Protein AF-0000000078667779 (afdb_homodimer)

Nearest PDB structures (foldseek):
  2dcl-assembly1_B-2  TM=9.690E-01  e=1.859E-15  Pyrococcus horikoshii
  2dcl-assembly1_A-2  TM=9.720E-01  e=1.862E-14  Pyrococcus horikoshii
  2dcl-assembly1_C-2  TM=9.379E-01  e=2.423E-14  Pyrococcus horikoshii
  1o51-assembly1_A  TM=9.658E-01  e=2.007E-09  Thermotoga maritima
  7r31-assembly1_A  TM=6.796E-01  e=5.806E-04  Synechocystis sp. PCC 6803

InterPro domains:
  IPR003793 UPF0166 [PF02641] (11-105)
  IPR011322 Nitrogen regulatory PII-like, alpha/beta [SSF54913] (8-107)
  IPR015867 Nitrogen regulatory protein PII/ATP phosphoribosyltransferase, C-terminal [G3DSA:3.30.70.120] (1-126)

Solvent-accessible surface area (backbone atoms only — not comparable to full-atom values): 14109 Å² total; per-residue (Å²): 127,82,58,65,62,40,76,61,22,28,36,39,39,36,40,34,48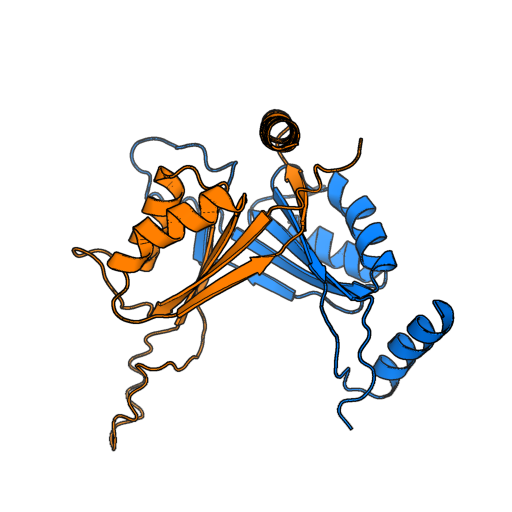,55,76,40,57,45,97,89,36,53,31,71,58,53,50,53,51,50,42,50,76,71,61,51,79,50,74,47,80,44,73,29,78,40,60,48,38,79,77,56,59,79,60,67,88,74,50,79,55,69,71,79,57,32,32,29,37,41,37,34,52,40,46,42,71,58,50,55,52,48,48,66,66,48,52,81,62,53,67,56,37,39,32,38,37,32,83,40,71,47,44,78,60,71,64,71,73,57,36,46,57,53,46,54,52,52,54,67,74,99,136,84,53,61,65,38,78,58,20,30,35,39,37,38,38,34,46,56,74,39,57,46,95,90,34,53,31,68,58,55,51,52,51,50,43,52,74,72,63,50,54,33,37,41,28,36,71,43,90,70,68,80,51,88,77,57,55,80,58,69,89,77,56,72,64,67,75,73,54,29,30,28,38,40,37,34,51,39,46,42,71,59,50,54,51,48,48,68,66,47,50,82,63,53,88,68,70,49,77,51,74,42,77,31,31,35,39,39,57,47,44,81,70,50,43,48,52,56,42,51,49,54,55,64,73,96

Secondary structure (DSSP, 8-state):
-----EEEEEEEEEEEETT-EETTEEHHHHHHHHHHHTT-S--EEEE-SEEE-TT-----SSTTS--S--EEEEEEEEEHHHHHHHHHHHGGG-SS-EEEEEEEEE----SHHHHHHHHHHHHHH-/-----EEEEEEEEEEEETT-EETTEEHHHHHHHHHHHTT-S-EEEEE-SS---TT-----S-TT------EEEEEEEEEHHHHHHHHHHHGGG-SS-EEEEEEEEEEEE-SHHHHHHHHHHHHHT-

Structure (mmCIF, N/CA/C/O backbone):
data_AF-0000000078667779-model_v1
#
loop_
_entity.id
_entity.type
_entity.pdbx_description
1 polymer 'Uncharacterized protein'
#
loop_
_atom_site.group_PDB
_atom_site.id
_atom_site.type_symbol
_atom_site.label_atom_id
_atom_site.label_alt_id
_atom_site.label_comp_id
_atom_site.label_asym_id
_atom_site.label_entity_id
_atom_site.label_seq_id
_atom_site.pdbx_PDB_ins_code
_atom_site.Cartn_x
_atom_site.Cartn_y
_atom_site.Cartn_z
_atom_site.occupancy
_atom_site.B_iso_or_equiv
_atom_site.auth_seq_id
_atom_site.auth_comp_id
_atom_site.auth_asym_id
_atom_site.auth_atom_id
_atom_site.pdbx_PDB_model_num
ATOM 1 N N . MET A 1 1 ? 29.016 11.398 -0.814 1 29.95 1 MET A N 1
ATOM 2 C CA . MET A 1 1 ? 28.75 11.414 0.62 1 29.95 1 MET A CA 1
ATOM 3 C C . MET A 1 1 ? 27.266 11.18 0.892 1 29.95 1 MET A C 1
ATOM 5 O O . MET A 1 1 ? 26.406 11.812 0.271 1 29.95 1 MET A O 1
ATOM 9 N N . VAL A 1 2 ? 26.859 9.992 1.089 1 41.53 2 VAL A N 1
ATOM 10 C CA . VAL A 1 2 ? 25.516 9.461 1.316 1 41.53 2 VAL A CA 1
ATOM 11 C C . VAL A 1 2 ? 24.828 10.273 2.406 1 41.53 2 VAL A C 1
ATOM 13 O O . VAL A 1 2 ? 25.188 10.188 3.582 1 41.53 2 VAL A O 1
ATOM 16 N N . GLU A 1 3 ? 24.766 11.633 2.369 1 44.75 3 GLU A N 1
ATOM 17 C CA . GLU A 1 3 ? 24.594 12.602 3.443 1 44.75 3 GLU A CA 1
ATOM 18 C C . GLU A 1 3 ? 23.422 12.234 4.348 1 44.75 3 GLU A C 1
ATOM 20 O O . GLU A 1 3 ? 23.609 11.859 5.504 1 44.75 3 GLU A O 1
ATOM 25 N N . VAL A 1 4 ? 22.391 13.211 4.648 1 48.06 4 VAL A N 1
ATOM 26 C CA . VAL A 1 4 ? 21.656 13.43 5.891 1 48.06 4 VAL A CA 1
ATOM 27 C C . VAL A 1 4 ? 20.609 12.344 6.062 1 48.06 4 VAL A C 1
ATOM 29 O O . VAL A 1 4 ? 19.719 12.195 5.219 1 48.06 4 VAL A O 1
ATOM 32 N N . GLU A 1 5 ? 21 11.305 6.73 1 56.06 5 GLU A N 1
ATOM 33 C CA . GLU A 1 5 ? 20.062 10.273 7.176 1 56.06 5 GLU A CA 1
ATOM 34 C C . GLU A 1 5 ? 19.109 10.812 8.234 1 56.06 5 GLU A C 1
ATOM 36 O O . GLU A 1 5 ? 19.547 11.414 9.219 1 56.06 5 GLU A O 1
ATOM 41 N N . HIS A 1 6 ? 18 11.297 7.797 1 63.22 6 HIS A N 1
ATOM 42 C CA . HIS A 1 6 ? 17 11.609 8.82 1 63.22 6 HIS A CA 1
ATOM 43 C C . HIS A 1 6 ? 16.312 10.344 9.32 1 63.22 6 HIS A C 1
ATOM 45 O O . HIS A 1 6 ? 15.797 9.555 8.523 1 63.22 6 HIS A O 1
ATOM 51 N N . TRP A 1 7 ? 16.562 10.141 10.641 1 66.75 7 TRP A N 1
ATOM 52 C CA . TRP A 1 7 ? 16.078 8.93 11.305 1 66.75 7 TRP A CA 1
ATOM 53 C C . TRP A 1 7 ? 14.672 9.141 11.859 1 66.75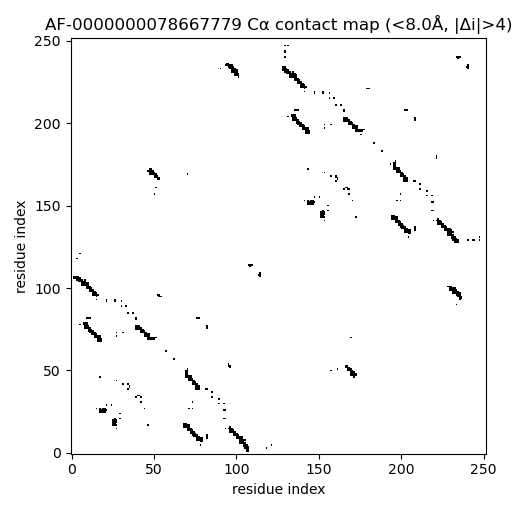 7 TRP A C 1
ATOM 55 O O . TRP A 1 7 ? 14.023 8.188 12.305 1 66.75 7 TRP A O 1
ATOM 65 N N . ASN A 1 8 ? 14.25 10.352 11.773 1 86.12 8 ASN A N 1
ATOM 66 C CA . ASN A 1 8 ? 12.898 10.594 12.281 1 86.12 8 ASN A CA 1
ATOM 67 C C . ASN A 1 8 ? 11.914 10.852 11.141 1 86.12 8 ASN A C 1
ATOM 69 O O . ASN A 1 8 ? 11.164 11.836 11.172 1 86.12 8 ASN A O 1
ATOM 73 N N . THR A 1 9 ? 12.102 10.125 10.133 1 93.12 9 THR A N 1
ATOM 74 C CA . THR A 1 9 ? 11.219 10.258 8.977 1 93.12 9 THR A CA 1
ATOM 75 C C . THR A 1 9 ? 10.273 9.062 8.867 1 93.12 9 THR A C 1
ATOM 77 O O . THR A 1 9 ? 10.641 7.945 9.242 1 93.12 9 THR A O 1
ATOM 80 N N . LEU A 1 10 ? 9.109 9.398 8.469 1 94.62 10 LEU A N 1
ATOM 81 C CA . LEU A 1 10 ? 8.086 8.375 8.289 1 94.62 10 LEU A CA 1
ATOM 82 C C . LEU A 1 10 ? 7.578 8.367 6.855 1 94.62 10 LEU A C 1
ATOM 84 O O . LEU A 1 10 ? 7.527 9.414 6.203 1 94.62 10 LEU A O 1
ATOM 88 N N . ARG A 1 11 ? 7.332 7.207 6.414 1 97.06 11 ARG A N 1
ATOM 89 C CA . ARG A 1 11 ? 6.566 7.027 5.184 1 97.06 11 ARG A CA 1
ATOM 90 C C . ARG A 1 11 ? 5.09 6.793 5.488 1 97.06 11 ARG A C 1
ATOM 92 O O . ARG A 1 11 ? 4.746 5.918 6.285 1 97.06 11 ARG A O 1
ATOM 99 N N . LEU A 1 12 ? 4.305 7.633 4.902 1 96.88 12 LEU A N 1
ATOM 100 C CA . LEU A 1 12 ? 2.848 7.566 4.98 1 96.88 12 LEU A CA 1
ATOM 101 C C . LEU A 1 12 ? 2.266 6.934 3.719 1 96.88 12 LEU A C 1
ATOM 103 O O . LEU A 1 12 ? 2.658 7.289 2.604 1 96.88 12 LEU A O 1
ATOM 107 N N . LYS A 1 13 ? 1.413 5.898 3.844 1 97.69 13 LYS A N 1
ATOM 108 C CA . LYS A 1 13 ? 0.627 5.379 2.729 1 97.69 13 LYS A CA 1
ATOM 109 C C . LYS A 1 13 ? -0.866 5.426 3.039 1 97.69 13 LYS A C 1
ATOM 111 O O . LYS A 1 13 ? -1.291 5.039 4.129 1 97.69 13 LYS A O 1
ATOM 116 N N . ILE A 1 14 ? -1.621 5.883 2.1 1 96.75 1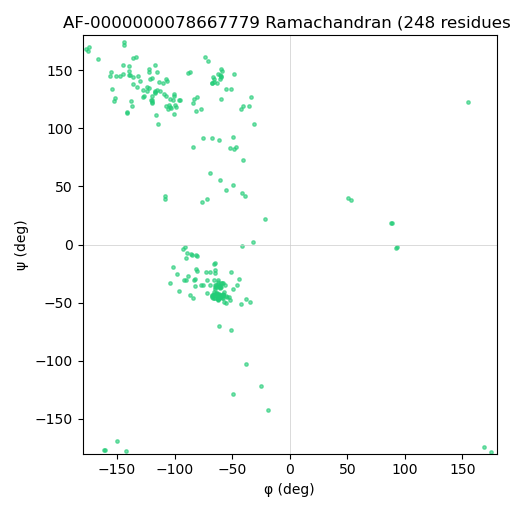4 ILE A N 1
ATOM 117 C CA . ILE A 1 14 ? -3.076 5.961 2.182 1 96.75 14 ILE A CA 1
ATOM 118 C C . ILE A 1 14 ? -3.699 5.117 1.072 1 96.75 14 ILE A C 1
ATOM 120 O O . ILE A 1 14 ? -3.43 5.336 -0.111 1 96.75 14 ILE A O 1
ATOM 124 N N . TYR A 1 15 ? -4.504 4.168 1.467 1 95.69 15 TYR A N 1
ATOM 125 C CA . TYR A 1 15 ? -5.203 3.285 0.542 1 95.69 15 TYR A CA 1
ATOM 126 C C . TYR A 1 15 ? -6.676 3.67 0.432 1 95.69 15 TYR A C 1
ATOM 128 O O . TYR A 1 15 ? -7.41 3.621 1.42 1 95.69 15 TYR A O 1
ATOM 136 N N . ILE A 1 16 ? -7.082 4 -0.791 1 94.62 16 ILE A N 1
ATOM 137 C CA . ILE A 1 16 ? -8.469 4.406 -1.009 1 94.62 16 ILE A CA 1
ATOM 138 C C . ILE A 1 16 ? -8.945 3.896 -2.367 1 94.62 16 ILE A C 1
ATOM 140 O O . ILE A 1 16 ? -8.164 3.322 -3.131 1 94.62 16 ILE A O 1
ATOM 144 N N . GLY A 1 17 ? -10.227 4.078 -2.559 1 92.88 17 GLY A N 1
ATOM 145 C CA . GLY A 1 17 ? -10.781 3.75 -3.863 1 92.88 17 GLY A CA 1
ATOM 146 C C . GLY A 1 17 ? -10.68 4.895 -4.855 1 92.88 17 GLY A C 1
ATOM 147 O O . GLY A 1 17 ? -10.805 6.062 -4.48 1 92.88 17 GLY A O 1
ATOM 148 N N . GLU A 1 18 ? -10.539 4.582 -6.086 1 94.31 18 GLU A N 1
ATOM 149 C CA . GLU A 1 18 ? -10.414 5.574 -7.145 1 94.31 18 GLU A CA 1
ATOM 150 C C . GLU A 1 18 ? -11.672 6.43 -7.25 1 94.31 18 GLU A C 1
ATOM 152 O O . GLU A 1 18 ? -11.602 7.609 -7.594 1 94.31 18 GLU A O 1
ATOM 157 N N . ASN A 1 19 ? -12.812 5.844 -6.945 1 92.19 19 ASN A N 1
ATOM 158 C CA . ASN A 1 19 ? -14.07 6.555 -7.117 1 92.19 19 ASN A CA 1
ATOM 159 C C . ASN A 1 19 ? -14.469 7.305 -5.848 1 92.19 19 ASN A C 1
ATOM 161 O O . ASN A 1 19 ? -15.523 7.949 -5.809 1 92.19 19 ASN A O 1
ATOM 165 N N . ASP A 1 20 ? -13.719 7.207 -4.801 1 93 20 ASP A N 1
ATOM 166 C CA . ASP A 1 20 ? -14.008 7.977 -3.592 1 93 20 ASP A CA 1
ATOM 167 C C . ASP A 1 20 ? -13.93 9.477 -3.861 1 93 20 ASP A C 1
ATOM 169 O O . ASP A 1 20 ? -13.102 9.922 -4.656 1 93 20 ASP A O 1
ATOM 173 N N . SER A 1 21 ? -14.75 10.188 -3.164 1 96 21 SER A N 1
ATOM 174 C CA . SER A 1 21 ? -14.797 11.633 -3.371 1 96 21 SER A CA 1
ATOM 175 C C . SER A 1 21 ? -14.844 12.375 -2.043 1 96 21 SER A C 1
ATOM 177 O O . SER A 1 21 ? -15.148 11.789 -1.003 1 96 21 SER A O 1
ATOM 179 N N . TYR A 1 22 ? -14.5 13.641 -2.082 1 96.5 22 TYR A N 1
ATOM 180 C CA . TYR A 1 22 ? -14.531 14.586 -0.969 1 96.5 22 TYR A CA 1
ATOM 181 C C . TYR A 1 22 ? -15 15.961 -1.433 1 96.5 22 TYR A C 1
ATOM 183 O O . TYR A 1 22 ? -14.312 16.625 -2.207 1 96.5 22 TYR A O 1
ATOM 191 N N . LYS A 1 23 ? -16.188 16.359 -0.959 1 96.5 23 LYS A N 1
ATOM 192 C CA . LYS A 1 23 ? -16.766 17.656 -1.297 1 96.5 23 LYS A CA 1
ATOM 193 C C . LYS A 1 23 ? -16.812 17.859 -2.809 1 96.5 23 LYS A C 1
ATOM 195 O O . LYS A 1 23 ? -16.406 18.922 -3.303 1 96.5 23 LYS A O 1
ATOM 200 N N . GLY A 1 24 ? -17.109 16.828 -3.576 1 95.56 24 GLY A N 1
ATOM 201 C CA . GLY A 1 24 ? -17.375 16.922 -5.004 1 95.56 24 GLY A CA 1
ATOM 202 C C . GLY A 1 24 ? -16.141 16.688 -5.855 1 95.56 24 GLY A C 1
ATOM 203 O O . GLY A 1 24 ? -16.219 16.672 -7.086 1 95.56 24 GLY A O 1
ATOM 204 N N . LYS A 1 25 ? -15.047 16.484 -5.285 1 96.81 25 LYS A N 1
ATOM 205 C CA . LYS A 1 25 ? -13.812 16.234 -6.016 1 96.81 25 LYS A CA 1
ATOM 206 C C . LYS A 1 25 ? -13.273 14.836 -5.711 1 96.81 25 LYS A C 1
ATOM 208 O O . LYS A 1 25 ? -13.547 14.273 -4.648 1 96.81 25 LYS A O 1
ATOM 213 N N . PRO A 1 26 ? -12.5 14.352 -6.703 1 97.56 26 PRO A N 1
ATOM 214 C CA . PRO A 1 26 ? -11.875 13.07 -6.383 1 97.56 26 PRO A CA 1
ATOM 215 C C . PRO A 1 26 ? -11.055 13.117 -5.094 1 97.56 26 PRO A C 1
ATOM 217 O O . PRO A 1 26 ? -10.266 14.039 -4.898 1 97.56 26 PRO A O 1
ATOM 220 N N . LEU A 1 27 ? -11.234 12.148 -4.277 1 97.44 27 LEU A N 1
ATOM 221 C CA . LEU A 1 27 ? -10.633 12.156 -2.945 1 97.44 27 LEU A CA 1
ATOM 222 C C . LEU A 1 27 ? -9.117 12.203 -3.033 1 97.44 27 LEU A C 1
ATOM 224 O O . LEU A 1 27 ? -8.469 12.922 -2.271 1 97.44 27 LEU A O 1
ATOM 228 N N . TYR A 1 28 ? -8.492 11.391 -3.904 1 97.75 28 TYR A N 1
ATOM 229 C CA . TYR A 1 28 ? -7.035 11.344 -3.977 1 97.75 28 TYR A CA 1
ATOM 230 C C . TYR A 1 28 ? -6.465 12.703 -4.371 1 97.75 28 TYR A C 1
ATOM 232 O O . TYR A 1 28 ? -5.402 13.102 -3.887 1 97.75 28 TYR A O 1
ATOM 240 N N . LYS A 1 29 ? -7.117 13.438 -5.219 1 98.31 29 LYS A N 1
ATOM 241 C CA . LYS A 1 29 ? -6.672 14.781 -5.566 1 98.31 29 LYS A CA 1
ATOM 242 C C . LYS A 1 29 ? -6.781 15.719 -4.371 1 98.31 29 LYS A C 1
ATOM 244 O O . LYS A 1 29 ? -5.867 16.516 -4.113 1 98.31 29 LYS A O 1
ATOM 249 N N . ALA A 1 30 ? -7.895 15.672 -3.676 1 98.31 30 ALA A N 1
ATOM 250 C CA . ALA A 1 30 ? -8.102 16.5 -2.492 1 98.31 30 ALA A CA 1
ATOM 251 C C . ALA A 1 30 ? -7.02 16.25 -1.449 1 98.31 30 ALA A C 1
ATOM 253 O O . ALA A 1 30 ? -6.516 17.188 -0.832 1 98.31 30 ALA A O 1
ATOM 254 N N . ILE A 1 31 ? -6.637 14.992 -1.258 1 98.12 31 ILE A N 1
ATOM 255 C CA . ILE A 1 31 ? -5.621 14.625 -0.277 1 98.12 31 ILE A CA 1
ATOM 256 C C . ILE A 1 31 ? -4.266 15.172 -0.706 1 98.12 31 ILE A C 1
ATOM 258 O O . ILE A 1 31 ? -3.537 15.75 0.107 1 98.12 31 ILE A O 1
ATOM 262 N N . VAL A 1 32 ? -3.943 15.023 -1.97 1 98.38 32 VAL A N 1
ATOM 263 C CA . VAL A 1 32 ? -2.666 15.516 -2.475 1 98.38 32 VAL A CA 1
ATOM 264 C C . VAL A 1 32 ? -2.59 17.031 -2.297 1 98.38 32 VAL A C 1
ATOM 266 O O . VAL A 1 32 ? -1.559 17.562 -1.878 1 98.38 32 VAL A O 1
ATOM 269 N N . GLU A 1 33 ? -3.621 17.703 -2.6 1 98 33 GLU A N 1
ATOM 270 C CA . GLU A 1 33 ? -3.67 19.156 -2.422 1 98 33 GLU A CA 1
ATOM 271 C C . GLU A 1 33 ? -3.475 19.531 -0.958 1 98 33 GLU A C 1
ATOM 273 O O . GLU A 1 33 ? -2.738 20.469 -0.65 1 98 33 GLU A O 1
ATOM 278 N N . ARG A 1 34 ? -4.148 18.828 -0.076 1 97.56 34 ARG A N 1
ATOM 279 C CA . ARG A 1 34 ? -4.023 19.094 1.353 1 97.56 34 ARG A CA 1
ATOM 280 C C . ARG A 1 34 ? -2.596 18.859 1.831 1 97.56 34 ARG A C 1
ATOM 282 O O . ARG A 1 34 ? -2.057 19.672 2.598 1 97.56 34 ARG A O 1
ATOM 289 N N . LEU A 1 35 ? -1.998 17.781 1.403 1 97.44 35 LEU A N 1
ATOM 290 C CA . LEU A 1 35 ? -0.609 17.5 1.754 1 97.44 35 LEU A CA 1
ATOM 291 C C . LEU A 1 35 ? 0.308 18.625 1.279 1 97.44 35 LEU A C 1
ATOM 293 O O . LEU A 1 35 ? 1.212 19.031 2.008 1 97.44 35 LEU A O 1
ATOM 297 N N . ARG A 1 36 ? 0.082 19.062 0.082 1 96.94 36 ARG A N 1
ATOM 298 C CA . ARG A 1 36 ? 0.868 20.156 -0.475 1 96.94 36 ARG A CA 1
ATOM 299 C C . ARG A 1 36 ? 0.7 21.438 0.353 1 96.94 36 ARG A C 1
ATOM 301 O O . ARG A 1 36 ? 1.683 22.109 0.673 1 96.94 36 ARG A O 1
ATOM 308 N N . GLU A 1 37 ? -0.495 21.766 0.697 1 97 37 GLU A N 1
ATOM 309 C CA . GLU A 1 37 ? -0.797 22.953 1.5 1 97 37 GLU A CA 1
ATOM 310 C C . GLU A 1 37 ? -0.103 22.891 2.857 1 97 37 GLU A C 1
ATOM 312 O O . GLU A 1 37 ? 0.271 23.922 3.418 1 97 37 GLU A O 1
ATOM 317 N N . MET A 1 38 ? 0.031 21.719 3.352 1 95.62 38 MET A N 1
ATOM 318 C CA . MET A 1 38 ? 0.624 21.516 4.672 1 95.62 38 MET A CA 1
ATOM 319 C C . MET A 1 38 ? 2.146 21.547 4.594 1 95.62 38 MET A C 1
ATOM 321 O O . MET A 1 38 ? 2.824 21.469 5.621 1 95.62 38 MET A O 1
ATOM 325 N N . GLY A 1 39 ? 2.646 21.562 3.398 1 94.12 39 GLY A N 1
ATOM 326 C CA . GLY A 1 39 ? 4.086 21.688 3.229 1 94.12 39 GLY A CA 1
ATOM 327 C C . GLY A 1 39 ? 4.809 20.359 3.24 1 94.12 39 GLY A C 1
ATOM 328 O O . GLY A 1 39 ? 5.996 20.297 3.57 1 94.12 39 GLY A O 1
ATOM 329 N N . ILE A 1 40 ? 4.094 19.312 3.025 1 93.62 40 ILE A N 1
ATOM 330 C CA . ILE A 1 40 ? 4.758 18.016 2.875 1 93.62 40 ILE A CA 1
ATOM 331 C C . ILE A 1 40 ? 5.723 18.062 1.691 1 93.62 40 ILE A C 1
ATOM 333 O O . ILE A 1 40 ? 5.43 18.688 0.672 1 93.62 40 ILE A O 1
ATOM 337 N N . ALA A 1 41 ? 6.852 17.359 1.814 1 89.38 41 ALA A N 1
ATOM 338 C CA . ALA A 1 41 ? 7.949 17.438 0.854 1 89.38 41 ALA A CA 1
ATOM 339 C C . ALA A 1 41 ? 7.52 16.906 -0.514 1 89.38 41 ALA A C 1
ATOM 341 O O . ALA A 1 41 ? 7.973 17.406 -1.547 1 89.38 41 ALA A O 1
ATOM 342 N N . GLY A 1 42 ? 6.707 15.898 -0.56 1 92.31 42 GLY A N 1
ATOM 343 C CA . GLY A 1 42 ? 6.234 15.297 -1.797 1 92.31 42 GLY A CA 1
ATOM 344 C C . GLY A 1 42 ? 5.195 14.211 -1.576 1 92.31 42 GLY A C 1
ATOM 345 O O . GLY A 1 42 ? 4.996 13.758 -0.448 1 92.31 42 GLY A O 1
ATOM 346 N N . ALA A 1 43 ? 4.578 13.891 -2.686 1 97.12 43 ALA A N 1
ATOM 347 C CA . ALA A 1 43 ? 3.619 12.789 -2.676 1 97.12 43 ALA A CA 1
ATOM 348 C C . ALA A 1 43 ? 3.551 12.109 -4.039 1 97.12 43 ALA A C 1
ATOM 350 O O . ALA A 1 43 ? 3.748 12.758 -5.07 1 97.12 43 ALA A O 1
ATOM 351 N N . THR A 1 44 ? 3.367 10.852 -4.059 1 97.44 44 THR A N 1
ATOM 352 C CA . THR A 1 44 ? 3.191 10.047 -5.266 1 97.44 44 THR A CA 1
ATOM 353 C C . THR A 1 44 ? 1.883 9.266 -5.207 1 97.44 44 THR A C 1
ATOM 355 O O . THR A 1 44 ? 1.54 8.695 -4.168 1 97.44 44 THR A O 1
ATOM 358 N N . VAL A 1 45 ? 1.13 9.305 -6.254 1 98.38 45 VAL A N 1
ATOM 359 C CA . VAL A 1 45 ? -0.127 8.562 -6.355 1 98.38 45 VAL A CA 1
ATOM 360 C C . VAL A 1 45 ? 0.039 7.387 -7.309 1 98.38 45 VAL A C 1
ATOM 362 O O . VAL A 1 45 ? 0.528 7.547 -8.43 1 98.38 45 VAL A O 1
ATOM 365 N N . TYR A 1 46 ? -0.322 6.215 -6.828 1 96.56 46 TYR A N 1
ATOM 366 C CA . TYR A 1 46 ? -0.328 4.992 -7.625 1 96.56 46 TYR A CA 1
ATOM 367 C C . TYR A 1 46 ? -1.753 4.523 -7.898 1 96.56 46 TYR A C 1
ATOM 369 O O . TYR A 1 46 ? -2.615 4.598 -7.02 1 96.56 46 TYR A O 1
ATOM 377 N N . ARG A 1 47 ? -1.914 4.094 -9.117 1 96.06 47 ARG A N 1
ATOM 378 C CA . ARG A 1 47 ? -3.148 3.383 -9.43 1 96.06 47 ARG A CA 1
ATOM 379 C C . ARG A 1 47 ? -2.902 1.882 -9.539 1 96.06 47 ARG A C 1
ATOM 381 O O . ARG A 1 47 ? -2.082 1.438 -10.344 1 96.06 47 ARG A O 1
ATOM 388 N N . GLY A 1 48 ? -3.535 1.122 -8.68 1 95.06 48 GLY A N 1
ATOM 389 C CA . GLY A 1 48 ? -3.477 -0.327 -8.789 1 95.06 48 GLY A CA 1
ATOM 390 C C . GLY A 1 48 ? -4.312 -0.867 -9.938 1 95.06 48 GLY A C 1
ATOM 391 O O . GLY A 1 48 ? -5.23 -0.196 -10.414 1 95.06 48 GLY A O 1
ATOM 392 N N . ILE A 1 49 ? -4.043 -2.08 -10.344 1 93.94 49 ILE A N 1
ATOM 393 C CA . ILE A 1 49 ? -4.773 -2.674 -11.461 1 93.94 49 ILE A CA 1
ATOM 394 C C . ILE A 1 49 ? -5.832 -3.639 -10.922 1 93.94 49 ILE A C 1
ATOM 396 O O . ILE A 1 49 ? -6.723 -4.062 -11.664 1 93.94 49 ILE A O 1
ATOM 400 N N . LEU A 1 50 ? -5.656 -4.043 -9.75 1 91.44 50 LEU A N 1
ATOM 401 C CA . LEU A 1 50 ? -6.562 -4.949 -9.055 1 91.44 50 LEU A CA 1
ATOM 402 C C . LEU A 1 50 ? -6.426 -4.805 -7.543 1 91.44 50 LEU A C 1
ATOM 404 O O . LEU A 1 50 ? -5.348 -4.484 -7.043 1 91.44 50 LEU A O 1
ATOM 408 N N . GLY A 1 51 ? -7.48 -4.941 -6.801 1 91 51 GLY A N 1
ATOM 409 C CA . GLY A 1 51 ? -7.414 -4.918 -5.348 1 91 51 GLY A CA 1
ATOM 410 C C . GLY A 1 51 ? -8.75 -5.164 -4.684 1 91 51 GLY A C 1
ATOM 411 O O . GLY A 1 51 ? -9.766 -5.355 -5.363 1 91 51 GLY A O 1
ATOM 412 N N . PHE A 1 52 ? -8.727 -5.383 -3.48 1 86.25 52 PHE A N 1
ATOM 413 C CA . PHE A 1 52 ? -9.914 -5.461 -2.637 1 86.25 52 PHE A CA 1
ATOM 414 C C . PHE A 1 52 ? -9.625 -4.898 -1.249 1 86.25 52 PHE A C 1
ATOM 416 O O . PHE A 1 52 ? -8.461 -4.746 -0.863 1 86.25 52 PHE A O 1
ATOM 423 N N . GLY A 1 53 ? -10.625 -4.469 -0.639 1 83.62 53 GLY A N 1
ATOM 424 C CA . GLY A 1 53 ? -10.547 -3.984 0.729 1 83.62 53 GLY A CA 1
ATOM 425 C C . GLY A 1 53 ? -11.836 -4.184 1.507 1 83.62 53 GLY A C 1
ATOM 426 O O . GLY A 1 53 ? -12.68 -4.988 1.118 1 83.62 53 GLY A O 1
ATOM 427 N N . LYS A 1 54 ? -11.875 -3.619 2.557 1 66.62 54 LYS A N 1
ATOM 428 C CA . LYS A 1 54 ? -13.016 -3.822 3.447 1 66.62 54 LYS A CA 1
ATOM 429 C C . LYS A 1 54 ? -14.328 -3.484 2.748 1 66.62 54 LYS A C 1
ATOM 431 O O . LYS A 1 54 ? -15.367 -4.051 3.07 1 66.62 54 LYS A O 1
ATOM 436 N N . LYS A 1 55 ? -14.352 -2.496 1.863 1 55.44 55 LYS A N 1
ATOM 437 C CA . LYS A 1 55 ? -15.578 -2.197 1.136 1 55.44 55 LYS A CA 1
ATOM 438 C C . LYS A 1 55 ? -15.969 -3.354 0.219 1 55.44 55 LYS A C 1
ATOM 440 O O . LYS A 1 55 ? -17.094 -3.385 -0.307 1 55.44 55 LYS A O 1
ATOM 445 N N . SER A 1 56 ? -15.016 -4.078 -0.121 1 51.62 56 SER A N 1
ATOM 446 C CA . SER A 1 56 ? -15.352 -4.957 -1.236 1 51.62 56 SER A CA 1
ATOM 447 C C . SER A 1 56 ? -16.344 -6.035 -0.809 1 51.62 56 SER A C 1
ATOM 449 O O . SER A 1 56 ? -16 -6.93 -0.031 1 51.62 56 SER A O 1
ATOM 451 N N . LYS A 1 57 ? -17.609 -5.449 -0.353 1 41.91 57 LYS A N 1
ATOM 452 C CA . LYS A 1 57 ? -18.703 -6.422 -0.304 1 41.91 57 LYS A CA 1
ATOM 453 C C . LYS A 1 57 ? -18.562 -7.461 -1.414 1 41.91 57 LYS A C 1
ATOM 455 O O . LYS A 1 57 ? -18.109 -7.141 -2.516 1 41.91 57 LYS A O 1
ATOM 460 N N . MET A 1 58 ? -18.609 -8.75 -0.818 1 37.97 58 MET A N 1
ATOM 461 C CA . MET A 1 58 ? -18.797 -9.836 -1.772 1 37.97 58 MET A CA 1
ATOM 462 C C . MET A 1 58 ? -19.828 -9.461 -2.83 1 37.97 58 MET A C 1
ATOM 464 O O . MET A 1 58 ? -21.031 -9.508 -2.572 1 37.97 58 MET A O 1
ATOM 468 N N . HIS A 1 59 ? -19.844 -8.391 -3.381 1 40.03 59 HIS A N 1
ATOM 469 C CA . HIS A 1 59 ? -20.922 -8.5 -4.352 1 40.03 59 HIS A CA 1
ATOM 470 C C . HIS A 1 59 ? -20.922 -9.867 -5.031 1 40.03 59 HIS A C 1
ATOM 472 O O . HIS A 1 59 ? -19.859 -10.438 -5.281 1 40.03 59 HIS A O 1
ATOM 478 N N . SER A 1 60 ? -22.047 -10.648 -4.871 1 34.75 60 SER A N 1
ATOM 479 C CA . SER A 1 60 ? -22.422 -11.953 -5.406 1 34.75 60 SER A CA 1
ATOM 480 C C . SER A 1 60 ? -21.594 -12.305 -6.641 1 34.75 60 SER A C 1
ATOM 482 O O . SER A 1 60 ? -20.875 -11.469 -7.168 1 34.75 60 SER A O 1
ATOM 484 N N . ALA A 1 61 ? -22.359 -13.016 -7.707 1 36.41 61 ALA A N 1
ATOM 485 C CA . ALA A 1 61 ? -22.109 -13.883 -8.852 1 36.41 61 ALA A CA 1
ATOM 486 C C . ALA A 1 61 ? -21.047 -13.289 -9.773 1 36.41 61 ALA A C 1
ATOM 488 O O . ALA A 1 61 ? -20.203 -14.016 -10.32 1 36.41 61 ALA A O 1
ATOM 489 N N . ASP A 1 62 ? -21.453 -12.234 -10.508 1 38.72 62 ASP A N 1
ATOM 490 C CA . ASP A 1 62 ? -20.625 -11.742 -11.602 1 38.72 62 ASP A CA 1
ATOM 491 C C . ASP A 1 62 ? -19.375 -11.039 -11.07 1 38.72 62 ASP A C 1
ATOM 493 O O . ASP A 1 62 ? -19.375 -9.82 -10.898 1 38.72 62 ASP A O 1
ATOM 497 N N . VAL A 1 63 ? -18.797 -11.562 -10.039 1 41.66 63 VAL A N 1
ATOM 498 C CA . VAL A 1 63 ? -17.734 -11.133 -9.141 1 41.66 63 VAL A CA 1
ATOM 499 C C . VAL A 1 63 ? -16.594 -10.492 -9.938 1 41.66 63 VAL A C 1
ATOM 501 O O . VAL A 1 63 ? -15.844 -9.672 -9.406 1 41.66 63 VAL A O 1
ATOM 504 N N . LEU A 1 64 ? -16.266 -11.289 -10.891 1 40.38 64 LEU A N 1
ATOM 505 C CA . LEU A 1 64 ? -15.195 -10.781 -11.734 1 40.38 64 LEU A CA 1
ATOM 506 C C . LEU A 1 64 ? -15.5 -9.359 -12.211 1 40.38 64 LEU A C 1
ATOM 508 O O . LEU A 1 64 ? -14.844 -8.852 -13.125 1 40.38 64 LEU A O 1
ATOM 512 N N . ARG A 1 65 ? -16.969 -9.141 -12.18 1 41 65 ARG A N 1
ATOM 513 C CA . ARG A 1 65 ? -17.172 -7.824 -12.773 1 41 65 ARG A CA 1
ATOM 514 C C . ARG A 1 65 ? -16.25 -6.785 -12.156 1 41 65 ARG A C 1
ATOM 516 O O . ARG A 1 65 ? -16.109 -6.723 -10.93 1 41 65 ARG A O 1
ATOM 523 N N . LEU A 1 66 ? -15.211 -6.645 -12.75 1 44.25 66 LEU A N 1
ATOM 524 C CA . LEU A 1 66 ? -14.094 -5.707 -12.641 1 44.25 66 LEU A CA 1
ATOM 525 C C . LEU A 1 66 ? -14.531 -4.426 -11.938 1 44.25 66 LEU A C 1
ATOM 527 O O . LEU A 1 66 ? -15.102 -3.529 -12.562 1 44.25 66 LEU A O 1
ATOM 531 N N . SER A 1 67 ? -15.617 -4.457 -11.141 1 48.25 67 SER A N 1
ATOM 532 C CA . SER A 1 67 ? -15.992 -3.172 -10.555 1 48.25 67 SER A CA 1
ATOM 533 C C . SER A 1 67 ? -14.766 -2.299 -10.32 1 48.25 67 SER A C 1
ATOM 535 O O . SER A 1 67 ? -13.711 -2.793 -9.898 1 48.25 67 SER A O 1
ATOM 537 N N . THR A 1 68 ? -14.719 -1.331 -11.289 1 60.38 68 THR A N 1
ATOM 538 C CA . THR A 1 68 ? -13.914 -0.219 -11.773 1 60.38 68 THR A CA 1
ATOM 539 C C . THR A 1 68 ? -13.375 0.614 -10.617 1 60.38 68 THR A C 1
ATOM 541 O O . THR A 1 68 ? -12.75 1.651 -10.828 1 60.38 68 THR A O 1
ATOM 544 N N . ASP A 1 69 ? -13.742 0.21 -9.438 1 83.94 69 ASP A N 1
ATOM 545 C CA . ASP A 1 69 ? -13.086 1.071 -8.461 1 83.94 69 ASP A CA 1
ATOM 546 C C . ASP A 1 69 ? -11.664 0.587 -8.156 1 83.94 69 ASP A C 1
ATOM 548 O O . ASP A 1 69 ? -11.453 -0.171 -7.211 1 83.94 69 ASP A O 1
ATOM 552 N N . LEU A 1 70 ? -10.82 0.997 -8.977 1 90.88 70 LEU A N 1
ATOM 553 C CA . LEU A 1 70 ? -9.422 0.602 -8.836 1 90.88 70 LEU A CA 1
ATOM 554 C C . LEU A 1 70 ? -8.812 1.213 -7.578 1 90.88 70 LEU A C 1
ATOM 556 O O . LEU A 1 70 ? -9.211 2.301 -7.156 1 90.88 70 LEU A O 1
ATOM 560 N N . PRO A 1 71 ? -7.926 0.431 -6.957 1 93.94 71 PRO A N 1
ATOM 561 C CA . PRO A 1 71 ? -7.281 1.009 -5.777 1 93.94 71 PRO A CA 1
ATOM 562 C C . PRO A 1 71 ? -6.348 2.168 -6.121 1 93.94 71 PRO A C 1
ATOM 564 O O . PRO A 1 71 ? -5.668 2.135 -7.152 1 93.94 71 PRO A O 1
ATOM 567 N N . ILE A 1 72 ? -6.414 3.18 -5.305 1 96.44 72 ILE A N 1
ATOM 568 C CA . ILE A 1 72 ? -5.461 4.281 -5.328 1 96.44 72 ILE A CA 1
ATOM 569 C C . ILE A 1 72 ? -4.629 4.27 -4.047 1 96.44 72 ILE A C 1
ATOM 571 O O . ILE A 1 72 ? -5.164 4.07 -2.953 1 96.44 72 ILE A O 1
ATOM 575 N N . VAL A 1 73 ? -3.289 4.391 -4.207 1 97.81 73 VAL A N 1
ATOM 576 C CA . VAL A 1 73 ? -2.387 4.512 -3.066 1 97.81 73 VAL A CA 1
ATOM 577 C C . VAL A 1 73 ? -1.624 5.832 -3.145 1 97.81 73 VAL A C 1
ATOM 579 O O . VAL A 1 73 ? -1.013 6.141 -4.172 1 97.81 73 VAL A O 1
ATOM 582 N N . ILE A 1 74 ? -1.74 6.617 -2.062 1 98.38 74 ILE A N 1
ATOM 583 C CA . ILE A 1 74 ? -0.971 7.848 -1.938 1 98.38 74 ILE A CA 1
ATOM 584 C C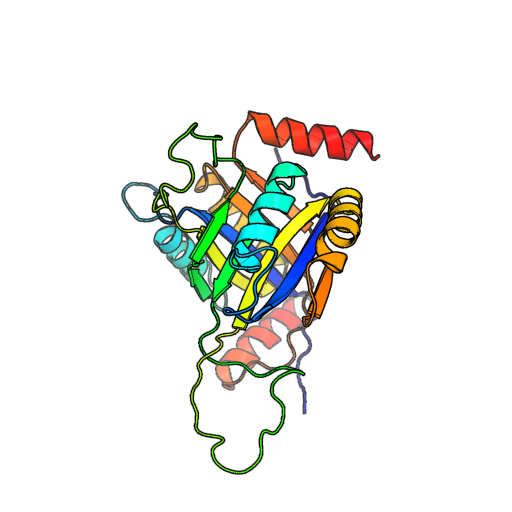 . ILE A 1 74 ? 0.19 7.637 -0.968 1 98.38 74 ILE A C 1
ATOM 586 O O . ILE A 1 74 ? -0.012 7.184 0.161 1 98.38 74 ILE A O 1
ATOM 590 N N . GLU A 1 75 ? 1.376 7.93 -1.447 1 98.38 75 GLU A N 1
ATOM 591 C CA . GLU A 1 75 ? 2.58 7.77 -0.639 1 98.38 75 GLU A CA 1
ATOM 592 C C . GLU A 1 75 ? 3.275 9.109 -0.414 1 98.38 75 GLU A C 1
ATOM 594 O O . GLU A 1 75 ? 3.443 9.891 -1.351 1 98.38 75 GLU A O 1
ATOM 599 N N . ALA A 1 76 ? 3.625 9.398 0.802 1 97.12 76 ALA A N 1
ATOM 600 C CA . ALA A 1 76 ? 4.383 10.594 1.164 1 97.12 76 ALA A CA 1
ATOM 601 C C . ALA A 1 76 ? 5.43 10.281 2.227 1 97.12 76 ALA A C 1
ATOM 603 O O . ALA A 1 76 ? 5.211 9.43 3.09 1 97.12 76 ALA A O 1
ATOM 604 N N . VAL A 1 77 ? 6.57 10.961 2.15 1 95.19 77 VAL A N 1
ATOM 605 C CA . VAL A 1 77 ? 7.641 10.828 3.135 1 95.19 77 VAL A CA 1
ATOM 606 C C . VAL A 1 77 ? 8.031 12.203 3.666 1 95.19 77 VAL A C 1
ATOM 608 O O . VAL A 1 77 ? 8.25 13.141 2.889 1 95.19 77 VAL A O 1
ATOM 611 N N . ASP A 1 78 ? 8.047 12.352 4.879 1 93.56 78 ASP A N 1
ATOM 612 C CA . ASP A 1 78 ? 8.484 13.578 5.535 1 93.56 78 ASP A CA 1
ATOM 613 C C . ASP A 1 78 ? 8.844 13.32 6.996 1 93.56 78 ASP A C 1
ATOM 615 O O . ASP A 1 78 ? 8.828 12.18 7.453 1 93.56 78 ASP A O 1
ATOM 619 N N . ARG A 1 79 ? 9.172 14.25 7.707 1 91.5 79 ARG A N 1
ATOM 620 C CA . ARG A 1 79 ? 9.43 14.164 9.141 1 91.5 79 ARG A CA 1
ATOM 621 C C . ARG A 1 79 ? 8.203 13.648 9.891 1 91.5 79 ARG A C 1
ATOM 623 O O . ARG A 1 79 ? 7.066 13.938 9.5 1 91.5 79 ARG A O 1
ATOM 630 N N . GLY A 1 80 ? 8.508 12.977 10.953 1 92.69 80 GLY A N 1
ATOM 631 C CA . GLY A 1 80 ? 7.465 12.32 11.734 1 92.69 80 GLY A CA 1
ATOM 632 C C . GLY A 1 80 ? 6.367 13.266 12.18 1 92.69 80 GLY A C 1
ATOM 633 O O . GLY A 1 80 ? 5.18 12.953 12.055 1 92.69 80 GLY A O 1
ATOM 634 N N . TYR A 1 81 ? 6.781 14.375 12.766 1 91.31 81 TYR A N 1
ATOM 635 C CA . TYR A 1 81 ? 5.781 15.297 13.289 1 91.31 81 TYR A CA 1
ATOM 636 C C . TYR A 1 81 ? 4.883 15.82 12.18 1 91.31 81 TYR A C 1
ATOM 638 O O . TYR A 1 81 ? 3.684 16.031 12.383 1 91.31 81 TYR A O 1
ATOM 646 N N . LYS A 1 82 ? 5.383 16.047 10.969 1 92.94 82 LYS A N 1
ATOM 647 C CA . LYS A 1 82 ? 4.582 16.484 9.836 1 92.94 82 LYS A CA 1
ATOM 648 C C . LYS A 1 82 ? 3.59 15.414 9.406 1 92.94 82 LYS A C 1
ATOM 650 O O . LYS A 1 82 ? 2.436 15.711 9.094 1 92.94 82 LYS A O 1
ATOM 655 N N . ILE A 1 83 ? 4.102 14.211 9.367 1 94.94 83 ILE A N 1
ATOM 656 C CA . ILE A 1 83 ? 3.246 13.094 8.977 1 94.94 83 ILE A CA 1
ATOM 657 C C . ILE A 1 83 ? 2.113 12.93 9.992 1 94.94 83 ILE A C 1
ATOM 659 O O . ILE A 1 83 ? 0.962 12.703 9.609 1 94.94 83 ILE A O 1
ATOM 663 N N . GLU A 1 84 ? 2.404 13.031 11.242 1 93.06 84 GLU A N 1
ATOM 664 C CA . GLU A 1 84 ? 1.383 12.945 12.281 1 93.06 84 GLU A CA 1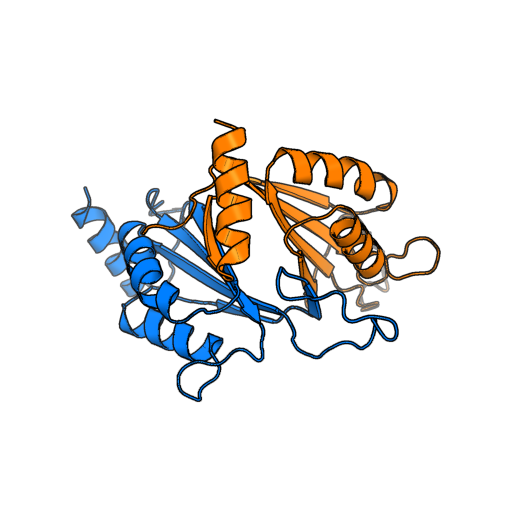
ATOM 665 C C . GLU A 1 84 ? 0.317 14.023 12.102 1 93.06 84 GLU A C 1
ATOM 667 O O . GLU A 1 84 ? -0.88 13.742 12.195 1 93.06 84 GLU A O 1
ATOM 672 N N . GLU A 1 85 ? 0.754 15.188 11.867 1 94.88 85 GLU A N 1
ATOM 673 C CA . GLU A 1 85 ? -0.175 16.281 11.625 1 94.88 85 GLU A CA 1
ATOM 674 C C . GLU A 1 85 ? -1.025 16.031 10.383 1 94.88 85 GLU A C 1
ATOM 676 O O . GLU A 1 85 ? -2.227 16.312 10.383 1 94.88 85 GLU A O 1
ATOM 681 N N . ALA A 1 86 ? -0.367 15.625 9.32 1 95.75 86 ALA A N 1
ATOM 682 C CA . ALA A 1 86 ? -1.078 15.32 8.078 1 95.75 86 ALA A CA 1
ATOM 683 C C . ALA A 1 86 ? -2.189 14.305 8.312 1 95.75 86 ALA A C 1
ATOM 685 O O . ALA A 1 86 ? -3.299 14.461 7.797 1 95.75 86 ALA A O 1
ATOM 686 N N . ILE A 1 87 ? -1.87 13.266 9.062 1 94.38 87 ILE A N 1
ATOM 687 C CA . ILE A 1 87 ? -2.842 12.219 9.344 1 94.38 87 ILE A CA 1
ATOM 688 C C . ILE A 1 87 ? -4.07 12.82 10.023 1 94.38 87 ILE A C 1
ATOM 690 O O . ILE A 1 87 ? -5.207 12.5 9.664 1 94.38 87 ILE A O 1
ATOM 694 N N . CYS A 1 88 ? -3.873 13.664 10.93 1 93.12 88 CYS A N 1
ATOM 695 C CA . CYS A 1 88 ? -4.961 14.297 11.664 1 93.12 88 CYS A CA 1
ATOM 696 C C . CYS A 1 88 ? -5.871 15.086 10.727 1 93.12 88 CYS A C 1
ATOM 698 O O . CYS A 1 88 ? -7.09 15.094 10.898 1 93.12 88 CYS A O 1
ATOM 700 N N . LYS A 1 89 ? -5.281 15.68 9.75 1 94.31 89 LYS A N 1
ATOM 701 C CA . LYS A 1 89 ? -6.035 16.531 8.836 1 94.31 89 LYS A CA 1
ATOM 702 C C . LYS A 1 89 ? -6.719 15.703 7.75 1 94.31 89 LYS A C 1
ATOM 704 O O . LYS A 1 89 ? -7.793 16.062 7.266 1 94.31 89 LYS A O 1
ATOM 709 N N . ILE A 1 90 ? -6.164 14.609 7.352 1 94.94 90 ILE A N 1
ATOM 710 C CA . ILE A 1 90 ? -6.629 13.836 6.207 1 94.94 90 ILE A CA 1
ATOM 711 C C . ILE A 1 90 ? -7.656 12.797 6.672 1 94.94 90 ILE A C 1
ATOM 713 O O . ILE A 1 90 ? -8.594 12.477 5.941 1 94.94 90 ILE A O 1
ATOM 717 N N . LYS A 1 91 ? -7.484 12.359 7.848 1 91.38 91 LYS A N 1
ATOM 718 C CA . LYS A 1 91 ? -8.32 11.289 8.398 1 91.38 91 LYS A CA 1
ATOM 719 C C . LYS A 1 91 ? -9.805 11.617 8.234 1 91.38 91 LYS A C 1
ATOM 721 O O . LYS A 1 91 ? -10.586 10.781 7.773 1 91.38 91 LYS A O 1
ATOM 726 N N . PRO A 1 92 ? -10.25 12.82 8.578 1 91.38 92 PRO A N 1
ATOM 727 C CA . PRO A 1 92 ? -11.68 13.141 8.477 1 91.38 92 PRO A CA 1
ATOM 728 C C . PRO A 1 92 ? -12.188 13.133 7.043 1 91.38 92 PRO A C 1
ATOM 730 O O . PRO A 1 92 ? -13.398 13.078 6.812 1 91.38 92 PRO A O 1
ATOM 733 N N . MET A 1 93 ? -11.344 13.164 6.066 1 93.19 93 MET A N 1
ATOM 734 C CA . MET A 1 93 ? -11.734 13.203 4.656 1 93.19 93 MET A CA 1
ATOM 735 C C . MET A 1 93 ? -12.07 11.812 4.145 1 93.19 93 MET A C 1
ATOM 737 O O . MET A 1 93 ? -12.695 11.664 3.092 1 93.19 93 MET A O 1
ATOM 741 N N . ILE A 1 94 ? -11.586 10.812 4.816 1 91.12 94 ILE A N 1
ATOM 742 C CA . ILE A 1 94 ? -11.641 9.438 4.324 1 91.12 94 ILE A CA 1
ATOM 743 C C . ILE A 1 94 ? -12.797 8.695 4.996 1 91.12 94 ILE A C 1
ATOM 745 O O . ILE A 1 94 ? -12.82 8.555 6.223 1 91.12 94 ILE A O 1
ATOM 749 N N . LYS A 1 95 ? -13.688 8.242 4.211 1 85.44 95 LYS A N 1
ATOM 750 C CA . LYS A 1 95 ? -14.805 7.469 4.734 1 85.44 95 LYS A CA 1
ATOM 751 C C . LYS A 1 95 ? -14.453 5.988 4.84 1 85.44 95 LYS A C 1
ATOM 753 O O . LYS A 1 95 ? -14.805 5.328 5.82 1 85.44 95 LYS A O 1
ATOM 758 N N . ASP A 1 96 ? -13.812 5.547 3.797 1 84.94 96 ASP A N 1
ATOM 759 C CA . ASP A 1 96 ? -13.375 4.16 3.721 1 84.94 96 ASP A CA 1
ATOM 760 C C . ASP A 1 96 ? -11.969 4.059 3.143 1 84.94 96 ASP A C 1
ATOM 762 O O . ASP A 1 96 ? -11.695 4.574 2.057 1 84.94 96 ASP A O 1
ATOM 766 N N . GLY A 1 97 ? -11.094 3.418 3.934 1 90.12 97 GLY A N 1
ATOM 767 C CA . GLY A 1 97 ? -9.703 3.301 3.51 1 90.12 97 GLY A CA 1
ATOM 768 C C . GLY A 1 97 ? -8.789 2.803 4.609 1 90.12 97 GLY A C 1
ATOM 769 O O . GLY A 1 97 ? -9.25 2.264 5.617 1 90.12 97 GLY A O 1
ATOM 770 N N . MET A 1 98 ? -7.566 2.812 4.285 1 92.12 98 MET A N 1
ATOM 771 C CA . MET A 1 98 ? -6.535 2.398 5.234 1 92.12 98 MET A CA 1
ATOM 772 C C . MET A 1 98 ? -5.348 3.354 5.199 1 92.12 98 MET A C 1
ATOM 774 O O . MET A 1 98 ? -4.961 3.83 4.129 1 92.12 98 MET A O 1
ATOM 778 N N . ILE A 1 99 ? -4.832 3.686 6.352 1 94.06 99 ILE A N 1
ATOM 779 C CA . ILE A 1 99 ? -3.627 4.496 6.469 1 94.06 99 ILE A CA 1
ATOM 780 C C . ILE A 1 99 ? -2.547 3.711 7.207 1 94.06 99 ILE A C 1
ATOM 782 O O . ILE A 1 99 ? -2.805 3.137 8.266 1 94.06 99 ILE A O 1
ATOM 786 N N . THR A 1 100 ? -1.364 3.625 6.617 1 94.81 100 THR A N 1
ATOM 787 C CA . THR A 1 100 ? -0.229 3.004 7.289 1 94.81 100 THR A CA 1
ATOM 788 C C . THR A 1 100 ? 0.939 3.98 7.395 1 94.81 100 THR A C 1
ATOM 790 O O . THR A 1 100 ? 1.055 4.906 6.586 1 94.81 100 THR A O 1
ATOM 793 N N . VAL A 1 101 ? 1.731 3.789 8.422 1 94.69 101 VAL A N 1
ATOM 794 C CA . VAL A 1 101 ? 2.977 4.531 8.586 1 94.69 101 VAL A CA 1
ATOM 795 C C . VAL A 1 101 ? 4.113 3.568 8.922 1 94.69 101 VAL A C 1
ATOM 797 O O . VAL A 1 101 ? 3.891 2.535 9.562 1 94.69 101 VAL A O 1
ATOM 800 N N . GLU A 1 102 ? 5.273 3.867 8.438 1 94.56 102 GLU A N 1
ATOM 801 C CA . GLU A 1 102 ? 6.465 3.096 8.773 1 94.56 102 GLU A CA 1
ATOM 802 C C . GLU A 1 102 ? 7.707 3.98 8.797 1 94.56 102 GLU A C 1
ATOM 804 O O . GLU A 1 102 ? 7.793 4.957 8.047 1 94.56 102 GLU A O 1
ATOM 809 N N . PRO A 1 103 ? 8.656 3.664 9.727 1 93.56 103 PRO A N 1
ATOM 810 C CA . PRO A 1 103 ? 9.898 4.434 9.711 1 93.56 103 PRO A CA 1
ATOM 811 C C . PRO A 1 103 ? 10.719 4.203 8.445 1 93.56 103 PRO A C 1
ATOM 813 O O . PRO A 1 103 ? 10.758 3.09 7.918 1 93.56 103 PRO A O 1
ATOM 816 N N . VAL A 1 104 ? 11.312 5.273 8.016 1 93.06 104 VAL A N 1
ATOM 817 C CA . VAL A 1 104 ? 12.234 5.176 6.887 1 93.06 104 VAL A CA 1
ATOM 818 C C . VAL A 1 104 ? 13.453 6.066 7.133 1 93.06 104 VAL A C 1
ATOM 820 O O . VAL A 1 104 ? 13.383 7.02 7.91 1 93.06 104 VAL A O 1
ATOM 823 N N . ILE A 1 105 ? 14.555 5.66 6.605 1 87 105 ILE A N 1
ATOM 824 C CA . ILE A 1 105 ? 15.766 6.473 6.637 1 87 105 ILE A CA 1
ATOM 825 C C . ILE A 1 105 ? 15.953 7.168 5.293 1 87 105 ILE A C 1
ATOM 827 O O . ILE A 1 105 ? 16.094 6.508 4.258 1 87 105 ILE A O 1
ATOM 831 N N . VAL A 1 106 ? 15.82 8.516 5.254 1 85.25 106 VAL A N 1
ATOM 832 C CA . VAL A 1 106 ? 16.078 9.281 4.043 1 85.25 106 VAL A CA 1
ATOM 833 C C . VAL A 1 106 ? 17.578 9.547 3.914 1 85.25 106 VAL A C 1
ATOM 835 O O . VAL A 1 106 ? 18.188 10.133 4.812 1 85.25 106 VAL A O 1
ATOM 838 N N . VAL A 1 107 ? 18.25 9.156 2.725 1 79.69 107 VAL A N 1
ATOM 839 C CA . VAL A 1 107 ? 19.703 9.188 2.588 1 79.69 107 VAL A CA 1
ATOM 840 C C . VAL A 1 107 ? 20.125 10.391 1.748 1 79.69 107 VAL A C 1
ATOM 842 O O . VAL A 1 107 ? 21.219 10.922 1.91 1 79.69 107 VAL A O 1
ATOM 845 N N . TRP A 1 108 ? 19.344 10.828 0.763 1 69.12 108 TRP A N 1
ATOM 846 C CA . TRP A 1 108 ? 19.734 11.898 -0.156 1 69.12 108 TRP A CA 1
ATOM 847 C C . TRP A 1 108 ? 18.516 12.625 -0.698 1 69.12 108 TRP A C 1
ATOM 849 O O . TRP A 1 108 ? 17.5 11.992 -1.024 1 69.12 108 TRP A O 1
ATOM 859 N N . VAL A 1 109 ? 18.5 13.938 -0.487 1 68.94 109 VAL A N 1
ATOM 860 C CA . VAL A 1 109 ? 17.516 14.758 -1.189 1 68.94 109 VAL A CA 1
ATOM 861 C C . VAL A 1 109 ? 18.234 15.703 -2.158 1 68.94 109 VAL A C 1
ATOM 863 O O . VAL A 1 109 ? 19.25 16.312 -1.81 1 68.94 109 VAL A O 1
ATOM 866 N N . GLY A 1 110 ? 18.234 15.438 -3.451 1 61.34 110 GLY A N 1
ATOM 867 C CA . GLY A 1 110 ? 18.938 16.156 -4.504 1 61.34 110 GLY A CA 1
ATOM 868 C C . GLY A 1 110 ? 18.953 17.656 -4.301 1 61.34 110 GLY A C 1
ATOM 869 O O . GLY A 1 110 ? 19.641 18.156 -3.404 1 61.34 110 GLY A O 1
ATOM 870 N N . THR A 1 111 ? 18.156 18.562 -4.965 1 58.88 111 THR A N 1
ATOM 871 C CA . THR A 1 111 ? 18.719 19.891 -5.168 1 58.88 111 THR A CA 1
ATOM 872 C C . THR A 1 111 ? 19.031 20.547 -3.828 1 58.88 111 THR A C 1
ATOM 874 O O . THR A 1 111 ? 18.516 20.156 -2.789 1 58.88 111 THR A O 1
ATOM 877 N N . GLU A 1 112 ? 20.188 21.312 -3.793 1 54.78 112 GLU A N 1
ATOM 878 C CA . GLU A 1 112 ? 20.812 22.047 -2.689 1 54.78 112 GLU A CA 1
ATOM 879 C C . GLU A 1 112 ? 19.75 22.688 -1.806 1 54.78 112 GLU A C 1
ATOM 881 O O . GLU A 1 112 ? 19.875 22.703 -0.579 1 54.78 112 GLU A O 1
ATOM 886 N N . GLU A 1 113 ? 18.75 23.359 -2.371 1 55.94 113 GLU A N 1
ATOM 887 C CA . GLU A 1 113 ? 17.688 24.094 -1.676 1 55.94 113 GLU A CA 1
ATOM 888 C C . GLU A 1 113 ? 16.797 23.141 -0.892 1 55.94 113 GLU A C 1
ATOM 890 O O . GLU A 1 113 ? 16.359 23.453 0.215 1 55.94 113 GLU A O 1
ATOM 895 N N . GLU A 1 114 ? 16.672 21.922 -1.41 1 55.94 114 GLU A N 1
ATOM 896 C CA . GLU A 1 114 ? 15.773 20.969 -0.777 1 55.94 114 GLU A CA 1
ATOM 897 C C . GLU A 1 114 ? 16.438 20.281 0.408 1 55.94 114 GLU A C 1
ATOM 899 O O . GLU A 1 114 ? 15.797 19.984 1.413 1 55.94 114 GLU A O 1
ATOM 904 N N . VAL A 1 115 ? 17.797 20.031 0.222 1 55.72 115 VAL A N 1
ATOM 905 C CA . VAL A 1 115 ? 18.578 19.484 1.334 1 55.72 115 VAL A CA 1
ATOM 906 C C . VAL A 1 115 ? 18.531 20.438 2.518 1 55.72 115 VAL A C 1
ATOM 908 O O . VAL A 1 115 ? 18.406 20.016 3.668 1 55.72 115 VAL A O 1
ATOM 911 N N . ARG A 1 116 ? 18.688 21.719 2.223 1 56.62 116 ARG A N 1
ATOM 912 C CA . ARG A 1 116 ? 18.75 22.734 3.268 1 56.62 116 ARG A CA 1
ATOM 913 C C . ARG A 1 116 ? 17.453 22.766 4.082 1 56.62 116 ARG A C 1
ATOM 915 O O . ARG A 1 116 ? 17.5 22.891 5.309 1 56.62 116 ARG A O 1
ATOM 922 N N . LYS A 1 117 ? 16.312 22.672 3.453 1 56.62 117 LYS A N 1
ATOM 923 C CA . LYS A 1 117 ? 15.039 22.703 4.156 1 56.62 117 LYS A CA 1
ATOM 924 C C . LYS A 1 117 ? 14.883 21.5 5.074 1 56.62 117 LYS A C 1
ATOM 926 O O . LYS A 1 117 ? 14.383 21.625 6.195 1 56.62 117 LYS A O 1
ATOM 931 N N . PHE A 1 118 ? 15.375 20.453 4.527 1 57.19 118 PHE A N 1
ATOM 932 C CA . PHE A 1 118 ? 15.297 19.219 5.309 1 57.19 118 PHE A CA 1
ATOM 933 C C . PHE A 1 118 ? 16.266 19.25 6.477 1 57.19 118 PHE A C 1
ATOM 935 O O . PHE A 1 118 ? 15.969 18.75 7.559 1 57.19 118 PHE A O 1
ATOM 942 N N . GLU A 1 119 ? 17.469 19.734 6.25 1 57.12 119 GLU A N 1
ATOM 943 C CA . GLU A 1 119 ? 18.484 19.875 7.293 1 57.12 119 GLU A CA 1
ATOM 944 C C . GLU A 1 119 ? 18.062 20.906 8.336 1 57.12 119 GLU A C 1
ATOM 946 O O . GLU A 1 119 ? 18.328 20.75 9.523 1 57.12 119 GLU A O 1
ATOM 951 N N . ASP A 1 120 ? 17.594 22.016 7.781 1 56.44 120 ASP A N 1
ATOM 952 C CA . ASP A 1 120 ? 17.203 23.062 8.727 1 56.44 120 ASP A CA 1
ATOM 953 C C . ASP A 1 120 ? 16.125 22.547 9.688 1 56.44 120 ASP A C 1
ATOM 955 O O . ASP A 1 120 ? 16.141 22.891 10.875 1 56.44 120 ASP A O 1
ATOM 959 N N . ASP A 1 121 ? 15.297 21.688 9.18 1 53.03 121 ASP A N 1
ATOM 960 C CA . ASP A 1 121 ? 14.227 21.188 10.031 1 53.03 121 ASP A CA 1
ATOM 961 C C . ASP A 1 121 ? 14.75 20.141 11.016 1 53.03 121 ASP A C 1
ATOM 963 O O . ASP A 1 121 ? 14.227 20.016 12.133 1 53.03 121 ASP A O 1
ATOM 967 N N . ALA A 1 122 ? 15.758 19.359 10.492 1 52.41 122 ALA A N 1
ATOM 968 C CA . ALA A 1 122 ? 16.391 18.375 11.367 1 52.41 122 ALA A CA 1
ATOM 969 C C . ALA A 1 122 ? 17.109 19.047 12.531 1 52.41 122 ALA A C 1
ATOM 971 O O . ALA A 1 122 ? 17.125 18.516 13.648 1 52.41 122 ALA A O 1
ATOM 972 N N . VAL A 1 123 ? 17.766 20.109 12.18 1 48.78 123 VAL A N 1
ATOM 973 C CA . VAL A 1 123 ? 18.469 20.844 13.227 1 48.78 123 VAL A CA 1
ATOM 974 C C . VAL A 1 123 ? 17.469 21.375 14.242 1 48.78 123 VAL A C 1
ATOM 976 O O . VAL A 1 123 ? 17.781 21.469 15.438 1 48.78 123 VAL A O 1
ATOM 979 N N . ARG A 1 124 ? 16.281 21.75 13.836 1 46.94 124 ARG A N 1
ATOM 980 C CA . ARG A 1 124 ? 15.375 22.359 14.797 1 46.94 124 ARG A CA 1
ATOM 981 C C . ARG A 1 124 ? 14.828 21.312 15.766 1 46.94 124 ARG A C 1
ATOM 983 O O . ARG A 1 124 ? 14.391 21.656 16.875 1 46.94 124 ARG A O 1
ATOM 990 N N . GLU A 1 125 ? 14.812 20.047 15.352 1 45.34 125 GLU A N 1
ATOM 991 C CA . GLU A 1 125 ? 14.281 19.031 16.266 1 45.34 125 GLU A CA 1
ATOM 992 C C . GLU A 1 125 ? 15.383 18.453 17.141 1 45.34 125 GLU A C 1
ATOM 994 O O . GLU A 1 125 ? 15.117 17.641 18.031 1 45.34 125 GLU A O 1
ATOM 999 N N . SER A 1 126 ? 16.672 18.703 16.859 1 39.09 126 SER A N 1
ATOM 1000 C CA . SER A 1 126 ? 17.703 18.375 17.844 1 39.09 126 SER A CA 1
ATOM 1001 C C . SER A 1 126 ? 17.797 19.438 18.922 1 39.09 126 SER A C 1
ATOM 1003 O O . SER A 1 126 ? 17.656 20.641 18.641 1 39.09 126 SER A O 1
ATOM 1005 N N . MET B 1 1 ? -11.406 10.312 18.875 1 25.94 1 MET B N 1
ATOM 1006 C CA . MET B 1 1 ? -10.812 9.078 19.391 1 25.94 1 MET B CA 1
ATOM 1007 C C . MET B 1 1 ? -9.859 8.461 18.359 1 25.94 1 MET B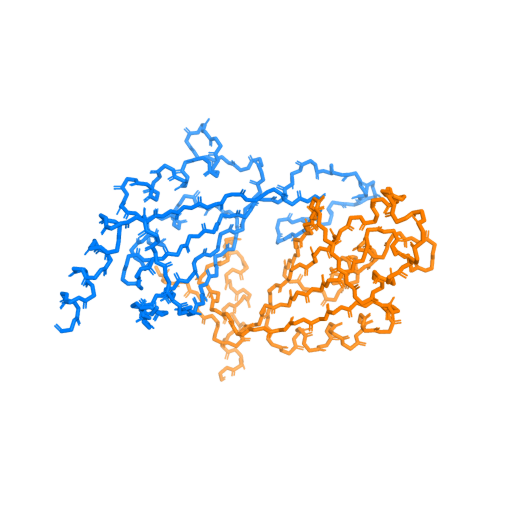 C 1
ATOM 1009 O O . MET B 1 1 ? -10.141 8.477 17.156 1 25.94 1 MET B O 1
ATOM 1013 N N . VAL B 1 2 ? -8.609 8.453 18.609 1 34.84 2 VAL B N 1
ATOM 1014 C CA . VAL B 1 2 ? -7.387 8.078 17.906 1 34.84 2 VAL B CA 1
ATOM 1015 C C . VAL B 1 2 ? -7.551 6.691 17.281 1 34.84 2 VAL B C 1
ATOM 1017 O O . VAL B 1 2 ? -8.266 5.844 17.812 1 34.84 2 VAL B O 1
ATOM 1020 N N . GLU B 1 3 ? -7.008 6.363 16.188 1 46.44 3 GLU B N 1
ATOM 1021 C CA . GLU B 1 3 ? -6.793 5.246 15.266 1 46.44 3 GLU B CA 1
ATOM 1022 C C . GLU B 1 3 ? -6.051 4.102 15.953 1 46.44 3 GLU B C 1
ATOM 1024 O O . GLU B 1 3 ? -5.199 4.336 16.812 1 46.44 3 GLU B O 1
ATOM 1029 N N . VAL B 1 4 ? -6.598 2.9 15.922 1 48.62 4 VAL B N 1
ATOM 1030 C CA . VAL B 1 4 ? -6.02 1.618 16.312 1 48.62 4 VAL B CA 1
ATOM 1031 C C . VAL B 1 4 ? -4.633 1.463 15.688 1 48.62 4 VAL B C 1
ATOM 1033 O O . VAL B 1 4 ? -4.488 1.516 14.469 1 48.62 4 VAL B O 1
ATOM 1036 N N . GLU B 1 5 ? -3.625 2.057 16.328 1 56.47 5 GLU B N 1
ATOM 1037 C CA . GLU B 1 5 ? -2.242 1.711 16.016 1 56.47 5 GLU B CA 1
ATOM 1038 C C . GLU B 1 5 ? -1.961 0.24 16.312 1 56.47 5 GLU B C 1
ATOM 1040 O O . GLU B 1 5 ? -2.188 -0.23 17.422 1 56.47 5 GLU B O 1
ATOM 1045 N N . HIS B 1 6 ? -2.174 -0.603 15.297 1 62.44 6 HIS B N 1
ATOM 1046 C CA . HIS B 1 6 ? -1.705 -1.969 15.5 1 62.44 6 HIS B CA 1
ATOM 1047 C C . HIS B 1 6 ? -0.209 -2.084 15.227 1 62.44 6 HIS B C 1
ATOM 1049 O O . HIS B 1 6 ? 0.262 -1.687 14.156 1 62.44 6 HIS B O 1
ATOM 1055 N N . TRP B 1 7 ? 0.422 -2.389 16.312 1 66.12 7 TRP B N 1
ATOM 1056 C CA . TRP B 1 7 ? 1.877 -2.482 16.25 1 66.12 7 TRP B CA 1
ATOM 1057 C C . TRP B 1 7 ? 2.314 -3.865 15.773 1 66.12 7 TRP B C 1
ATOM 1059 O O . TRP B 1 7 ? 3.492 -4.082 15.484 1 66.12 7 TRP B O 1
ATOM 1069 N N . ASN B 1 8 ? 1.438 -4.707 15.68 1 86 8 ASN B N 1
ATOM 1070 C CA . ASN B 1 8 ? 1.815 -6.035 15.203 1 86 8 ASN B CA 1
ATOM 1071 C C . ASN B 1 8 ? 1.295 -6.293 13.789 1 86 8 ASN B C 1
ATOM 1073 O O . ASN B 1 8 ? 0.661 -7.32 13.539 1 86 8 ASN B O 1
ATOM 1077 N N . THR B 1 9 ? 1.411 -5.309 13.016 1 93.81 9 THR B N 1
ATOM 1078 C CA . THR B 1 9 ? 0.977 -5.426 11.625 1 93.81 9 THR B CA 1
ATOM 1079 C C . THR B 1 9 ? 2.178 -5.504 10.688 1 93.81 9 THR B C 1
ATOM 1081 O O . THR B 1 9 ? 3.221 -4.898 10.961 1 93.81 9 THR B O 1
ATOM 1084 N N . LEU B 1 10 ? 1.997 -6.324 9.742 1 95.56 10 LEU B N 1
ATOM 1085 C CA . LEU B 1 10 ? 3.029 -6.508 8.727 1 95.56 10 LEU B CA 1
ATOM 1086 C C . LEU B 1 10 ? 2.5 -6.152 7.34 1 95.56 10 LEU B C 1
ATOM 1088 O O . LEU B 1 10 ? 1.312 -6.328 7.062 1 95.56 10 LEU B O 1
ATOM 1092 N N . ARG B 1 11 ? 3.277 -5.609 6.613 1 97.44 11 ARG B N 1
ATOM 1093 C CA . ARG B 1 11 ? 3.025 -5.469 5.184 1 97.44 11 ARG B CA 1
ATOM 1094 C C . ARG B 1 11 ? 3.713 -6.574 4.395 1 97.44 11 ARG B C 1
ATOM 1096 O O . ARG B 1 11 ? 4.922 -6.777 4.523 1 97.44 11 ARG B O 1
ATOM 1103 N N . LEU B 1 12 ? 2.975 -7.27 3.639 1 97.75 12 LEU B N 1
ATOM 1104 C CA . LEU B 1 12 ? 3.42 -8.328 2.738 1 97.75 12 LEU B CA 1
ATOM 1105 C C . LEU B 1 12 ? 3.504 -7.824 1.303 1 97.75 12 LEU B C 1
ATOM 1107 O O . LEU B 1 12 ? 2.584 -7.16 0.819 1 97.75 12 LEU B O 1
ATOM 1111 N N . LYS B 1 13 ? 4.629 -8.047 0.632 1 98.25 13 LYS B N 1
ATOM 1112 C CA . LYS B 1 13 ? 4.734 -7.789 -0.801 1 98.25 13 LYS B CA 1
ATOM 1113 C C . LYS B 1 13 ? 5.184 -9.039 -1.551 1 98.25 13 LYS B C 1
ATOM 1115 O O . LYS B 1 13 ? 6.137 -9.703 -1.143 1 98.25 13 LYS B O 1
ATOM 1120 N N . ILE B 1 14 ? 4.57 -9.32 -2.611 1 97.81 14 ILE B N 1
ATOM 1121 C CA . ILE B 1 14 ? 4.875 -10.453 -3.479 1 97.81 14 ILE B CA 1
ATOM 1122 C C . ILE B 1 14 ? 5.238 -9.953 -4.875 1 97.81 14 ILE B C 1
ATOM 1124 O O . ILE B 1 14 ? 4.461 -9.234 -5.508 1 97.81 14 ILE B O 1
ATOM 1128 N N . TYR B 1 15 ? 6.371 -10.336 -5.336 1 96.06 15 TYR B N 1
ATOM 1129 C CA . TYR B 1 15 ? 6.887 -9.961 -6.648 1 96.06 15 TYR B CA 1
ATOM 1130 C C . TYR B 1 15 ? 6.84 -11.141 -7.613 1 96.06 15 TYR B C 1
ATOM 1132 O O . TYR B 1 15 ? 7.484 -12.164 -7.379 1 96.06 15 TYR B O 1
ATOM 1140 N N . ILE B 1 16 ? 6.117 -10.977 -8.656 1 95.5 16 ILE B N 1
ATOM 1141 C CA . ILE B 1 16 ? 5.973 -12.055 -9.633 1 95.5 16 ILE B CA 1
ATOM 1142 C C . ILE B 1 16 ? 5.898 -11.469 -11.039 1 95.5 16 ILE B C 1
ATOM 1144 O O . ILE B 1 16 ? 5.883 -10.25 -11.211 1 95.5 16 ILE B O 1
ATOM 1148 N N . GLY B 1 17 ? 5.891 -12.336 -12 1 92.62 17 GLY B N 1
ATOM 1149 C CA . GLY B 1 17 ? 5.691 -11.914 -13.375 1 92.62 17 GLY B CA 1
ATOM 1150 C C . GLY B 1 17 ? 4.23 -11.867 -13.781 1 92.62 17 GLY B C 1
ATOM 1151 O O . GLY B 1 17 ? 3.428 -12.68 -13.32 1 92.62 17 GLY B O 1
ATOM 1152 N N . GLU B 1 18 ? 3.902 -10.977 -14.641 1 93.44 18 GLU B N 1
ATOM 1153 C CA . GLU B 1 18 ? 2.531 -10.805 -15.109 1 93.44 18 GLU B CA 1
ATOM 1154 C C . GLU B 1 18 ? 2.029 -12.055 -15.82 1 93.44 18 GLU B C 1
ATOM 1156 O O . GLU B 1 18 ? 0.838 -12.375 -15.766 1 93.44 18 GLU B O 1
ATOM 1161 N N . ASN B 1 19 ? 2.92 -12.789 -16.453 1 91.38 19 ASN B N 1
ATOM 1162 C CA . ASN B 1 19 ? 2.52 -13.945 -17.25 1 91.38 19 ASN B CA 1
ATOM 1163 C C . ASN B 1 19 ? 2.557 -15.227 -16.422 1 91.38 19 ASN B C 1
ATOM 1165 O O . ASN B 1 19 ? 2.229 -16.297 -16.938 1 91.38 19 ASN B O 1
ATOM 1169 N N . ASP B 1 20 ? 2.998 -15.141 -15.195 1 93.19 20 ASP B N 1
ATOM 1170 C CA . ASP B 1 20 ? 2.953 -16.328 -14.344 1 93.19 20 ASP B CA 1
ATOM 1171 C C . ASP B 1 20 ? 1.52 -16.828 -14.164 1 93.19 20 ASP B C 1
ATOM 1173 O O . ASP B 1 20 ? 0.583 -16.016 -14.117 1 93.19 20 ASP B O 1
ATOM 1177 N N . SER B 1 21 ? 1.389 -18.141 -14.07 1 95.88 21 SER B N 1
ATOM 1178 C CA . SER B 1 21 ? 0.064 -18.734 -13.945 1 95.88 21 SER B CA 1
ATOM 1179 C C . SER B 1 21 ? 0.03 -19.781 -12.836 1 95.88 21 SER B C 1
ATOM 1181 O O . SER B 1 21 ? 1.077 -20.266 -12.398 1 95.88 21 SER B O 1
ATOM 1183 N N . TYR B 1 22 ? -1.118 -20.078 -12.398 1 96.5 22 TYR B N 1
ATOM 1184 C CA . TYR B 1 22 ? -1.414 -21.109 -11.406 1 96.5 22 TYR B CA 1
ATOM 1185 C C . TYR B 1 22 ? -2.703 -21.844 -11.758 1 96.5 22 TYR B C 1
ATOM 1187 O O . TYR B 1 22 ? -3.789 -21.266 -11.711 1 96.5 22 TYR B O 1
ATOM 1195 N N . LYS B 1 23 ? -2.602 -23.094 -12.07 1 96.5 23 LYS B N 1
ATOM 1196 C CA . LYS B 1 23 ? -3.734 -23.953 -12.414 1 96.5 23 LYS B CA 1
ATOM 1197 C C . LYS B 1 23 ? -4.605 -23.297 -13.492 1 96.5 23 LYS B C 1
ATOM 1199 O O . LYS B 1 23 ? -5.828 -23.25 -13.352 1 96.5 23 LYS B O 1
ATOM 1204 N N . GLY B 1 24 ? -3.965 -22.641 -14.492 1 95.38 24 GLY B N 1
ATOM 1205 C CA . GLY B 1 24 ? -4.656 -22.141 -15.672 1 95.38 24 GLY B CA 1
ATOM 1206 C C . GLY B 1 24 ? -5.113 -20.703 -15.516 1 95.38 24 GLY B C 1
ATOM 1207 O O . GLY B 1 24 ? -5.66 -20.125 -16.453 1 95.38 24 GLY B O 1
ATOM 1208 N N . LYS B 1 25 ? -4.906 -20.156 -14.398 1 95.44 25 LYS B N 1
ATOM 1209 C CA . LYS B 1 25 ? -5.301 -18.781 -14.141 1 95.44 25 LYS B CA 1
ATOM 1210 C C . LYS B 1 25 ? -4.078 -17.891 -13.891 1 95.44 25 LYS B C 1
ATOM 1212 O O . LYS B 1 25 ? -3.047 -18.375 -13.414 1 95.44 25 LYS B O 1
ATOM 1217 N N . PRO B 1 26 ? -4.227 -16.594 -14.297 1 96.25 26 PRO B N 1
ATOM 1218 C CA . PRO B 1 26 ? -3.117 -15.711 -13.922 1 96.25 26 PRO B CA 1
ATOM 1219 C C . PRO B 1 26 ? -2.766 -15.805 -12.438 1 96.25 26 PRO B C 1
ATOM 1221 O O . PRO B 1 26 ? -3.654 -15.75 -11.586 1 96.25 26 PRO B O 1
ATOM 1224 N N . LEU B 1 27 ? -1.513 -15.906 -12.125 1 96.88 27 LEU B N 1
ATOM 1225 C CA . LEU B 1 27 ? -1.054 -16.156 -10.766 1 96.88 27 LEU B CA 1
ATOM 1226 C C . LEU B 1 27 ? -1.48 -15.039 -9.828 1 96.88 27 LEU B C 1
ATOM 1228 O O . LEU B 1 27 ? -1.914 -15.297 -8.703 1 96.88 27 LEU B O 1
ATOM 1232 N N . TYR B 1 28 ? -1.335 -13.766 -10.273 1 96.75 28 TYR B N 1
ATOM 1233 C CA . TYR B 1 28 ? -1.654 -12.656 -9.375 1 96.75 28 TYR B CA 1
ATOM 1234 C C . TYR B 1 28 ? -3.135 -12.656 -9.016 1 96.75 28 TYR B C 1
ATOM 1236 O O . TYR B 1 28 ? -3.506 -12.32 -7.887 1 96.75 28 TYR B O 1
ATOM 1244 N N . LYS B 1 29 ? -3.979 -13.039 -9.914 1 96.38 29 LYS B N 1
ATOM 1245 C CA . LYS B 1 29 ? -5.398 -13.148 -9.594 1 96.38 29 LYS B CA 1
ATOM 1246 C C . LYS B 1 29 ? -5.656 -14.281 -8.602 1 96.38 29 LYS B C 1
ATOM 1248 O O . LYS B 1 29 ? -6.441 -14.133 -7.668 1 96.38 29 LYS B O 1
ATOM 1253 N N . ALA B 1 30 ? -5.051 -15.406 -8.844 1 97.25 30 ALA B N 1
ATOM 1254 C CA . ALA B 1 30 ? -5.191 -16.547 -7.953 1 97.25 30 ALA B CA 1
ATOM 1255 C C . ALA B 1 30 ? -4.754 -16.203 -6.531 1 97.25 30 ALA B C 1
ATOM 1257 O O . ALA B 1 30 ? -5.406 -16.594 -5.562 1 97.25 30 ALA B O 1
ATOM 1258 N N . ILE B 1 31 ? -3.641 -15.484 -6.398 1 97.62 31 ILE B N 1
ATOM 1259 C CA . ILE B 1 31 ? -3.115 -15.086 -5.098 1 97.62 31 ILE B CA 1
ATOM 1260 C C . ILE B 1 31 ? -4.094 -14.133 -4.414 1 97.62 31 ILE B C 1
ATOM 1262 O O . ILE B 1 31 ? -4.391 -14.281 -3.227 1 97.62 31 ILE B O 1
ATOM 1266 N N . VAL B 1 32 ? -4.59 -13.156 -5.168 1 96.56 32 VAL B N 1
ATOM 1267 C CA . VAL B 1 32 ? -5.535 -12.188 -4.609 1 96.56 32 VAL B CA 1
ATOM 1268 C C . VAL B 1 32 ? -6.773 -12.914 -4.098 1 96.56 32 VAL B C 1
ATOM 1270 O O . VAL B 1 32 ? -7.273 -12.617 -3.01 1 96.56 32 VAL B O 1
ATOM 1273 N N . GLU B 1 33 ? -7.258 -13.82 -4.844 1 95.69 33 GLU B N 1
ATOM 1274 C CA . GLU B 1 33 ? -8.414 -14.609 -4.434 1 95.69 33 GLU B CA 1
ATOM 1275 C C . GLU B 1 33 ? -8.125 -15.398 -3.156 1 95.69 33 GLU B C 1
ATOM 1277 O O . GLU B 1 33 ? -8.961 -15.453 -2.256 1 95.69 33 GLU B O 1
ATOM 1282 N N . ARG B 1 34 ? -6.992 -16.016 -3.088 1 96.56 34 ARG B N 1
ATOM 1283 C CA . ARG B 1 34 ? -6.609 -16.797 -1.906 1 96.56 34 ARG B CA 1
ATOM 1284 C C . ARG B 1 34 ? -6.523 -15.891 -0.675 1 96.56 34 ARG B C 1
ATOM 1286 O O . ARG B 1 34 ? -6.988 -16.266 0.404 1 96.56 34 ARG B O 1
ATOM 1293 N N . LEU B 1 35 ? -5.895 -14.734 -0.815 1 96.31 35 LEU B N 1
ATOM 1294 C CA . LEU B 1 35 ? -5.801 -13.781 0.284 1 96.31 35 LEU B CA 1
ATOM 1295 C C . LEU B 1 35 ? -7.188 -13.383 0.774 1 96.31 35 LEU B C 1
ATOM 1297 O O . LEU B 1 35 ? -7.418 -13.281 1.981 1 96.31 35 LEU B O 1
ATOM 1301 N N . ARG B 1 36 ? -8.047 -13.148 -0.137 1 93.62 36 ARG B N 1
ATOM 1302 C CA . ARG B 1 36 ? -9.422 -12.781 0.205 1 93.62 36 ARG B CA 1
ATOM 1303 C C . ARG B 1 36 ? -10.109 -13.906 0.972 1 93.62 36 ARG B C 1
ATOM 1305 O O . ARG B 1 36 ? -10.766 -13.664 1.983 1 93.62 36 ARG B O 1
ATOM 1312 N N . GLU B 1 37 ? -9.977 -15.078 0.488 1 94.31 37 GLU B N 1
ATOM 1313 C CA . GLU B 1 37 ? -10.57 -16.25 1.121 1 94.31 37 GLU B CA 1
ATOM 1314 C C . GLU B 1 37 ? -10.055 -16.422 2.549 1 94.31 37 GLU B C 1
ATOM 1316 O O . GLU B 1 37 ? -10.781 -16.922 3.418 1 94.31 37 GLU B O 1
ATOM 1321 N N . MET B 1 38 ? -8.867 -16.062 2.758 1 94.81 38 MET B N 1
ATOM 1322 C CA . MET B 1 38 ? -8.227 -16.234 4.059 1 94.81 38 MET B CA 1
ATOM 1323 C C . MET B 1 38 ? -8.641 -15.117 5.016 1 94.81 38 MET B C 1
ATOM 1325 O O . MET B 1 38 ? -8.266 -15.125 6.191 1 94.81 38 MET B O 1
ATOM 1329 N N . GLY B 1 39 ? -9.312 -14.109 4.508 1 91.56 39 GLY B N 1
ATOM 1330 C CA . GLY B 1 39 ? -9.828 -13.039 5.355 1 91.56 39 GLY B CA 1
ATOM 1331 C C . GLY B 1 39 ? -8.836 -11.914 5.562 1 91.56 39 GLY B C 1
ATOM 1332 O O . GLY B 1 39 ? -8.906 -11.188 6.559 1 91.56 39 GLY B O 1
ATOM 1333 N N . ILE B 1 40 ? -7.875 -11.867 4.691 1 92.62 40 ILE B N 1
ATOM 1334 C CA . ILE B 1 40 ? -6.98 -10.711 4.73 1 92.62 40 ILE B CA 1
ATOM 1335 C C . ILE B 1 40 ? -7.777 -9.43 4.516 1 92.62 40 ILE B C 1
ATOM 1337 O O . ILE B 1 40 ? -8.742 -9.414 3.75 1 92.62 40 ILE B O 1
ATOM 1341 N N . ALA B 1 41 ? -7.391 -8.344 5.18 1 88 41 ALA B N 1
ATOM 1342 C CA . ALA B 1 41 ? -8.148 -7.098 5.207 1 88 41 ALA B CA 1
ATOM 1343 C C . ALA B 1 41 ? -8.227 -6.469 3.818 1 88 41 ALA B C 1
ATOM 1345 O O . ALA B 1 41 ? -9.227 -5.848 3.461 1 88 41 ALA B O 1
ATOM 1346 N N . GLY B 1 42 ? -7.117 -6.609 3.07 1 90.12 42 GLY B N 1
ATOM 1347 C CA . GLY B 1 42 ? -7.07 -6.051 1.729 1 90.12 42 GLY B CA 1
ATOM 1348 C C . GLY B 1 42 ? -5.801 -6.406 0.978 1 90.12 42 GLY B C 1
ATOM 1349 O O . GLY B 1 42 ? -4.848 -6.918 1.567 1 90.12 42 GLY B O 1
ATOM 1350 N N . ALA B 1 43 ? -5.918 -6.062 -0.262 1 95.5 43 ALA B N 1
ATOM 1351 C CA . ALA B 1 43 ? -4.754 -6.234 -1.126 1 95.5 43 ALA B CA 1
ATOM 1352 C C . ALA B 1 43 ? -4.801 -5.273 -2.311 1 95.5 43 ALA B C 1
ATOM 1354 O O . ALA B 1 43 ? -5.883 -4.875 -2.75 1 95.5 43 ALA B O 1
ATOM 1355 N N . THR B 1 44 ? -3.631 -4.891 -2.717 1 95.44 44 THR B N 1
ATOM 1356 C CA . THR B 1 44 ? -3.459 -4.035 -3.885 1 95.44 44 THR B CA 1
ATOM 1357 C C . THR B 1 44 ? -2.459 -4.648 -4.863 1 95.44 44 THR B C 1
ATOM 1359 O O . THR B 1 44 ? -1.409 -5.148 -4.453 1 95.44 44 THR B O 1
ATOM 1362 N N . VAL B 1 45 ? -2.812 -4.672 -6.152 1 97.5 45 VAL B N 1
ATOM 1363 C CA . VAL B 1 45 ? -1.924 -5.188 -7.191 1 97.5 45 VAL B CA 1
ATOM 1364 C C . VAL B 1 45 ? -1.409 -4.035 -8.047 1 97.5 45 VAL B C 1
ATOM 1366 O O . VAL B 1 45 ? -2.193 -3.217 -8.531 1 97.5 45 VAL B O 1
ATOM 1369 N N . TYR B 1 46 ? -0.098 -4.047 -8.195 1 96 46 TYR B N 1
ATOM 1370 C CA . TYR B 1 46 ? 0.577 -3.074 -9.047 1 96 46 TYR B CA 1
ATOM 1371 C C . TYR B 1 46 ? 1.198 -3.754 -10.258 1 96 46 TYR B C 1
ATOM 1373 O O . TYR B 1 46 ? 1.754 -4.848 -10.148 1 96 46 TYR B O 1
ATOM 1381 N N . ARG B 1 47 ? 1.068 -3.064 -11.367 1 95.31 47 ARG B N 1
ATOM 1382 C CA . ARG B 1 47 ? 1.818 -3.496 -12.547 1 95.31 47 ARG B CA 1
ATOM 1383 C C . ARG B 1 47 ? 2.994 -2.562 -12.82 1 95.31 47 ARG B C 1
ATOM 1385 O O . ARG B 1 47 ? 2.805 -1.364 -13.031 1 95.31 47 ARG B O 1
ATOM 1392 N N . GLY B 1 48 ? 4.141 -3.105 -12.727 1 93.69 48 GLY B N 1
ATOM 1393 C CA . GLY B 1 48 ? 5.324 -2.354 -13.117 1 93.69 48 GLY B CA 1
ATOM 1394 C C . GLY B 1 48 ? 5.43 -2.145 -14.617 1 93.69 48 GLY B C 1
ATOM 1395 O O . GLY B 1 48 ? 4.91 -2.941 -15.398 1 93.69 48 GLY B O 1
ATOM 1396 N N . ILE B 1 49 ? 6.152 -1.161 -15 1 90.56 49 ILE B N 1
ATOM 1397 C CA . ILE B 1 49 ? 6.25 -0.814 -16.422 1 90.56 49 ILE B CA 1
ATOM 1398 C C . ILE B 1 49 ? 7.527 -1.411 -17 1 90.56 49 ILE B C 1
ATOM 1400 O O . ILE B 1 49 ? 7.676 -1.492 -18.234 1 90.56 49 ILE B O 1
ATOM 1404 N N . LEU B 1 50 ? 8.445 -1.624 -16.203 1 86.5 50 LEU B N 1
ATOM 1405 C CA . LEU B 1 50 ? 9.727 -2.211 -16.562 1 86.5 50 LEU B CA 1
ATOM 1406 C C . LEU B 1 50 ? 10.367 -2.898 -15.359 1 86.5 50 LEU B C 1
ATOM 1408 O O . LEU B 1 50 ? 10.242 -2.42 -14.227 1 86.5 50 LEU B O 1
ATOM 1412 N N . GLY B 1 51 ? 10.852 -4.047 -15.508 1 85.19 51 GLY B N 1
ATOM 1413 C CA . GLY B 1 51 ? 11.531 -4.77 -14.438 1 85.19 51 GLY B CA 1
ATOM 1414 C C . GLY B 1 51 ? 12.305 -5.977 -14.93 1 85.19 51 GLY B C 1
ATOM 1415 O O . GLY B 1 51 ? 12.195 -6.355 -16.094 1 85.19 51 GLY B O 1
ATOM 1416 N N . PHE B 1 52 ? 13.234 -6.371 -14.07 1 81.44 52 PHE B N 1
ATOM 1417 C CA . PHE B 1 52 ? 14.008 -7.59 -14.305 1 81.44 52 PHE B CA 1
ATOM 1418 C C . PHE B 1 52 ? 14.117 -8.406 -13.023 1 81.44 52 PHE B C 1
ATOM 1420 O O . PHE B 1 52 ? 13.961 -7.871 -11.922 1 81.44 52 PHE B O 1
ATOM 1427 N N . GLY B 1 53 ? 14.102 -9.633 -13.062 1 77.25 53 GLY B N 1
ATOM 1428 C CA . GLY B 1 53 ? 14.297 -10.523 -11.93 1 77.25 53 GLY B CA 1
ATOM 1429 C C . GLY B 1 53 ? 15.102 -11.766 -12.273 1 77.25 53 GLY B C 1
ATOM 1430 O O . GLY B 1 53 ? 15.742 -11.82 -13.328 1 77.25 53 GLY B O 1
ATOM 1431 N N . LYS B 1 54 ? 15.211 -12.578 -11.227 1 66.06 54 LYS B N 1
ATOM 1432 C CA . LYS B 1 54 ? 16.031 -13.773 -11.391 1 66.06 54 LYS B CA 1
ATOM 1433 C C . LYS B 1 54 ? 15.727 -14.484 -12.703 1 66.06 54 LYS B C 1
ATOM 1435 O O . LYS B 1 54 ? 16.609 -15.078 -13.32 1 66.06 54 LYS B O 1
ATOM 1440 N N . LYS B 1 55 ? 14.445 -14.406 -13.055 1 56.72 55 LYS B N 1
ATOM 1441 C CA . LYS B 1 55 ? 14.133 -15.062 -14.32 1 56.72 55 LYS B CA 1
ATOM 1442 C C . LYS B 1 55 ? 14.742 -14.312 -15.5 1 56.72 55 LYS B C 1
ATOM 1444 O O . LYS B 1 55 ? 14.727 -14.805 -16.625 1 56.72 55 LYS B O 1
ATOM 1449 N N . SER B 1 56 ? 14.977 -13.055 -15.281 1 53.75 56 SER B N 1
ATOM 1450 C CA . SER B 1 56 ? 15.531 -12.406 -16.469 1 53.75 56 SER B CA 1
ATOM 1451 C C . SER B 1 56 ? 16.844 -13.047 -16.875 1 53.75 56 SER B C 1
ATOM 1453 O O . SER B 1 56 ? 17.875 -12.82 -16.25 1 53.75 56 SER B O 1
ATOM 1455 N N . LYS B 1 57 ? 16.688 -14.398 -17.062 1 46.66 57 LYS B N 1
ATOM 1456 C CA . LYS B 1 57 ? 17.828 -15.008 -17.719 1 46.66 57 LYS B CA 1
ATOM 1457 C C . LYS B 1 57 ? 18.438 -14.047 -18.75 1 46.66 57 LYS B C 1
ATOM 1459 O O . LYS B 1 57 ? 17.719 -13.305 -19.422 1 46.66 57 LYS B O 1
ATOM 1464 N N . MET B 1 58 ? 19.719 -13.758 -18.438 1 41.66 58 MET B N 1
ATOM 1465 C CA . MET B 1 58 ? 20.484 -13.211 -19.562 1 41.66 58 MET B CA 1
ATOM 1466 C C . MET B 1 58 ? 20.125 -13.914 -20.859 1 41.66 58 MET B C 1
ATOM 1468 O O . MET B 1 58 ? 20.625 -15 -21.156 1 41.66 58 MET B O 1
ATOM 1472 N N . HIS B 1 59 ? 18.891 -14.227 -21.172 1 42.97 59 HIS B N 1
ATOM 1473 C CA . HIS B 1 59 ? 18.891 -14.789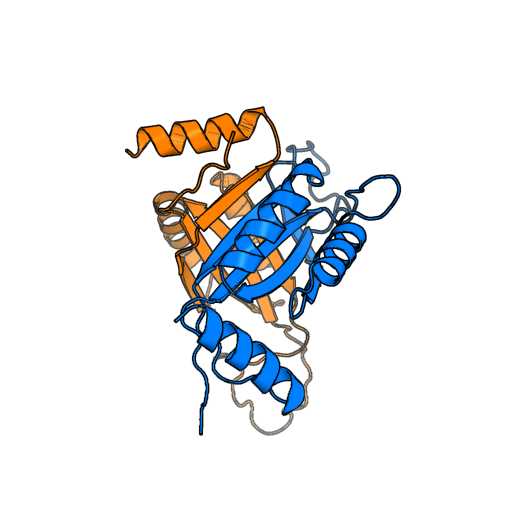 -22.516 1 42.97 59 HIS B CA 1
ATOM 1474 C C . HIS B 1 59 ? 19.797 -13.984 -23.438 1 42.97 59 HIS B C 1
ATOM 1476 O O . HIS B 1 59 ? 19.859 -12.758 -23.344 1 42.97 59 HIS B O 1
ATOM 1482 N N . SER B 1 60 ? 20.906 -14.719 -23.938 1 41 60 SER B N 1
ATOM 1483 C CA . SER B 1 60 ? 21.859 -14.211 -24.922 1 41 60 SER B CA 1
ATOM 1484 C C . SER B 1 60 ? 21.25 -13.117 -25.781 1 41 60 SER B C 1
ATOM 1486 O O . SER B 1 60 ? 20.141 -12.656 -25.5 1 41 60 SER B O 1
ATOM 1488 N N . ALA B 1 61 ? 21.266 -13.414 -27.328 1 41.06 61 ALA B N 1
ATOM 1489 C CA . ALA B 1 61 ? 21.266 -12.562 -28.516 1 41.06 61 ALA B CA 1
ATOM 1490 C C . ALA B 1 61 ? 20 -11.711 -28.578 1 41.06 61 ALA B C 1
ATOM 1492 O O . ALA B 1 61 ? 20.047 -10.547 -28.984 1 41.06 61 ALA B O 1
ATOM 1493 N N . ASP B 1 62 ? 18.812 -12.344 -28.844 1 42.94 62 ASP B N 1
ATOM 1494 C CA . ASP B 1 62 ? 17.609 -11.609 -29.219 1 42.94 62 ASP B CA 1
ATOM 1495 C C . ASP B 1 62 ? 16.984 -10.938 -28 1 42.94 62 ASP B C 1
ATOM 1497 O O . ASP B 1 62 ? 16.109 -11.508 -27.344 1 42.94 62 ASP B O 1
ATOM 1501 N N . VAL B 1 63 ? 17.734 -10.469 -27.141 1 44.88 63 VAL B N 1
ATOM 1502 C CA . VAL B 1 63 ? 17.484 -9.859 -25.828 1 44.88 63 VAL B CA 1
ATOM 1503 C C . VAL B 1 63 ? 16.312 -8.891 -25.938 1 44.88 63 VAL B C 1
ATOM 1505 O O . VAL B 1 63 ? 15.742 -8.469 -24.922 1 44.88 63 VAL B O 1
ATOM 1508 N N . LEU B 1 64 ? 16.25 -8.359 -27.172 1 42.25 64 LEU B N 1
ATOM 1509 C CA . LEU B 1 64 ? 15.234 -7.309 -27.297 1 42.25 64 LEU B CA 1
ATOM 1510 C C . LEU B 1 64 ? 13.836 -7.879 -27.094 1 42.25 64 LEU B C 1
ATOM 1512 O O . LEU B 1 64 ? 12.844 -7.234 -27.438 1 42.25 64 LEU B O 1
ATOM 1516 N N . ARG B 1 65 ? 13.688 -9.305 -27.312 1 44.81 65 ARG B N 1
ATOM 1517 C CA . ARG B 1 65 ? 12.273 -9.672 -27.219 1 44.81 65 ARG B CA 1
ATOM 1518 C C . ARG B 1 65 ? 11.633 -9.047 -25.984 1 44.81 65 ARG B C 1
ATOM 1520 O O . ARG B 1 65 ? 12.055 -9.312 -24.844 1 44.81 65 ARG B O 1
ATOM 1527 N N . LEU B 1 66 ? 11.273 -7.969 -26.094 1 47.16 66 LEU B N 1
ATOM 1528 C CA . LEU B 1 66 ? 10.375 -7.18 -25.25 1 47.16 66 LEU B CA 1
ATOM 1529 C C . LEU B 1 66 ? 9.328 -8.062 -24.594 1 47.16 66 LEU B C 1
ATOM 1531 O O . LEU B 1 66 ? 8.164 -8.07 -25.016 1 47.16 66 LEU B O 1
ATOM 1535 N N . SER B 1 67 ? 9.32 -9.484 -24.797 1 51.5 67 SER B N 1
ATOM 1536 C CA . SER B 1 67 ? 8.234 -10.25 -24.188 1 51.5 67 SER B CA 1
ATOM 1537 C C . SER B 1 67 ? 7.914 -9.75 -22.781 1 51.5 67 SER B C 1
ATOM 1539 O O . SER B 1 67 ? 8.781 -9.75 -21.906 1 51.5 67 SER B O 1
ATOM 1541 N N . THR B 1 68 ? 7.277 -8.562 -22.766 1 59.44 68 THR B N 1
ATOM 1542 C CA . THR B 1 68 ? 7.082 -7.621 -21.672 1 59.44 68 THR B CA 1
ATOM 1543 C C . THR B 1 68 ? 6.422 -8.305 -20.469 1 59.44 68 THR B C 1
ATOM 1545 O O . THR B 1 68 ? 5.23 -8.625 -20.516 1 59.44 68 THR B O 1
ATOM 1548 N N . ASP B 1 69 ? 6.938 -9.5 -20.078 1 83.69 69 ASP B N 1
ATOM 1549 C CA . ASP B 1 69 ? 6.488 -9.938 -18.766 1 83.69 69 ASP B CA 1
ATOM 1550 C C . ASP B 1 69 ? 6.691 -8.844 -17.719 1 83.69 69 ASP B C 1
ATOM 1552 O O . ASP B 1 69 ? 7.727 -8.797 -17.062 1 83.69 69 ASP B O 1
ATOM 1556 N N . LEU B 1 70 ? 5.734 -8.047 -17.75 1 89.75 70 LEU B N 1
ATOM 1557 C CA . LEU B 1 70 ? 5.82 -6.914 -16.828 1 89.75 70 LEU B CA 1
ATOM 1558 C C . LEU B 1 70 ? 5.758 -7.375 -15.383 1 89.75 70 LEU B C 1
ATOM 1560 O O . LEU B 1 70 ? 5.113 -8.375 -15.07 1 89.75 70 LEU B O 1
ATOM 1564 N N . PRO B 1 71 ? 6.547 -6.781 -14.531 1 93.75 71 PRO B N 1
ATOM 1565 C CA . PRO B 1 71 ? 6.496 -7.152 -13.117 1 93.75 71 PRO B CA 1
ATOM 1566 C C . PRO B 1 71 ? 5.145 -6.844 -12.477 1 93.75 71 PRO B C 1
ATOM 1568 O O . PRO B 1 71 ? 4.523 -5.828 -12.797 1 93.75 71 PRO B O 1
ATOM 1571 N N . ILE B 1 72 ? 4.707 -7.762 -11.672 1 95.69 72 ILE B N 1
ATOM 1572 C CA . ILE B 1 72 ? 3.527 -7.582 -10.836 1 95.69 72 ILE B CA 1
ATOM 1573 C C . ILE B 1 72 ? 3.938 -7.602 -9.359 1 95.69 72 ILE B C 1
ATOM 1575 O O . ILE B 1 72 ? 4.75 -8.438 -8.953 1 95.69 72 ILE B O 1
ATOM 1579 N N . VAL B 1 73 ? 3.42 -6.602 -8.602 1 97.75 73 VAL B N 1
ATOM 1580 C CA . VAL B 1 73 ? 3.609 -6.578 -7.152 1 97.75 73 VAL B CA 1
ATOM 1581 C C . VAL B 1 73 ? 2.254 -6.625 -6.453 1 97.75 73 VAL B C 1
ATOM 1583 O O . VAL B 1 73 ? 1.363 -5.824 -6.754 1 97.75 73 VAL B O 1
ATOM 1586 N N . ILE B 1 74 ? 2.055 -7.625 -5.59 1 98.12 74 ILE B N 1
ATOM 1587 C CA . ILE B 1 74 ? 0.877 -7.707 -4.734 1 98.12 74 ILE B CA 1
ATOM 1588 C C . ILE B 1 74 ? 1.234 -7.246 -3.322 1 98.12 74 ILE B C 1
ATOM 1590 O O . ILE B 1 74 ? 2.193 -7.742 -2.725 1 98.12 74 ILE B O 1
ATOM 1594 N N . GLU B 1 75 ? 0.513 -6.277 -2.816 1 98.44 75 GLU B N 1
ATOM 1595 C CA . GLU B 1 75 ? 0.741 -5.727 -1.482 1 98.44 75 GLU B CA 1
ATOM 1596 C C . GLU B 1 75 ? -0.461 -5.965 -0.574 1 98.44 75 GLU B C 1
ATOM 1598 O O . GLU B 1 75 ? -1.604 -5.727 -0.972 1 98.44 75 GLU B O 1
ATOM 1603 N N . ALA B 1 76 ? -0.243 -6.465 0.602 1 96.94 76 ALA B N 1
ATOM 1604 C CA . ALA B 1 76 ? -1.279 -6.664 1.611 1 96.94 76 ALA B CA 1
ATOM 1605 C C . ALA B 1 76 ? -0.777 -6.27 2.998 1 96.94 76 ALA B C 1
ATOM 1607 O O . ALA B 1 76 ? 0.4 -6.457 3.316 1 96.94 76 ALA B O 1
ATOM 1608 N N . VAL B 1 77 ? -1.67 -5.738 3.803 1 95.56 77 VAL B N 1
ATOM 1609 C CA . VAL B 1 77 ? -1.358 -5.363 5.18 1 95.56 77 VAL B CA 1
ATOM 1610 C C . VAL B 1 77 ? -2.379 -5.988 6.125 1 95.56 77 VAL B C 1
ATOM 1612 O O . VAL B 1 77 ? -3.588 -5.867 5.914 1 95.56 77 VAL B O 1
ATOM 1615 N N . ASP B 1 78 ? -1.94 -6.656 7.082 1 93.88 78 ASP B N 1
ATOM 1616 C CA . ASP B 1 78 ? -2.787 -7.25 8.109 1 93.88 78 ASP B CA 1
ATOM 1617 C C . ASP B 1 78 ? -1.975 -7.598 9.359 1 93.88 78 ASP B C 1
ATOM 1619 O O . ASP B 1 78 ? -0.781 -7.297 9.43 1 93.88 78 ASP B O 1
ATOM 1623 N N . ARG B 1 79 ? -2.598 -8.156 10.234 1 92.62 79 ARG B N 1
ATOM 1624 C CA . ARG B 1 79 ? -1.932 -8.648 11.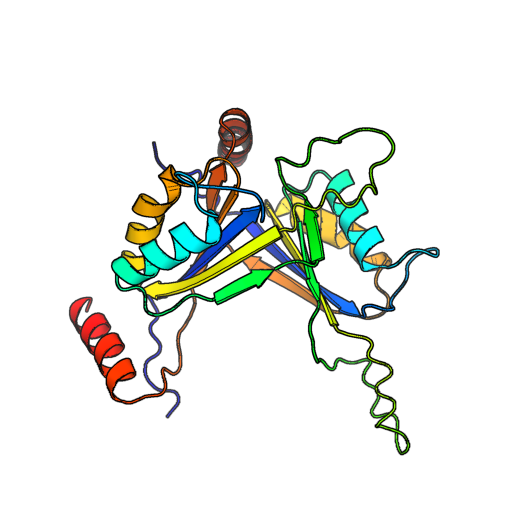43 1 92.62 79 ARG B CA 1
ATOM 1625 C C . ARG B 1 79 ? -0.864 -9.68 11.086 1 92.62 79 ARG B C 1
ATOM 1627 O O . ARG B 1 79 ? -1.016 -10.438 10.125 1 92.62 79 ARG B O 1
ATOM 1634 N N . GLY B 1 80 ? 0.147 -9.719 11.945 1 93.62 80 GLY B N 1
ATOM 1635 C CA . GLY B 1 80 ? 1.3 -10.57 11.695 1 93.62 80 GLY B CA 1
ATOM 1636 C C . GLY B 1 80 ? 0.934 -12.031 11.516 1 93.62 80 GLY B C 1
ATOM 1637 O O . GLY B 1 80 ? 1.416 -12.688 10.594 1 93.62 80 GLY B O 1
ATOM 1638 N N . TYR B 1 81 ? 0.173 -12.555 12.406 1 93.56 81 TYR B N 1
ATOM 1639 C CA . TYR B 1 81 ? -0.154 -13.977 12.344 1 93.56 81 TYR B CA 1
ATOM 1640 C C . TYR B 1 81 ? -0.905 -14.305 11.055 1 93.56 81 TYR B C 1
ATOM 1642 O O . TYR B 1 81 ? -0.711 -15.375 10.477 1 93.56 81 TYR B O 1
ATOM 1650 N N . LYS B 1 82 ? -1.777 -13.445 10.555 1 94.62 82 LYS B N 1
ATOM 1651 C CA . LYS B 1 82 ? -2.496 -13.648 9.297 1 94.62 82 LYS B CA 1
ATOM 1652 C C . LYS B 1 82 ? -1.537 -13.648 8.109 1 94.62 82 LYS B C 1
ATOM 1654 O O . LYS B 1 82 ? -1.68 -14.461 7.191 1 94.62 82 LYS B O 1
ATOM 1659 N N . ILE B 1 83 ? -0.635 -12.719 8.172 1 96.62 83 ILE B N 1
ATOM 1660 C CA . ILE B 1 83 ? 0.342 -12.625 7.09 1 96.62 83 ILE B CA 1
ATOM 1661 C C . ILE B 1 83 ? 1.198 -13.883 7.055 1 96.62 83 ILE B C 1
ATOM 1663 O O . ILE B 1 83 ? 1.486 -14.414 5.977 1 96.62 83 ILE B O 1
ATOM 1667 N N . GLU B 1 84 ? 1.653 -14.375 8.195 1 95.88 84 GLU B N 1
ATOM 1668 C CA . GLU B 1 84 ? 2.432 -15.609 8.266 1 95.88 84 GLU B CA 1
ATOM 1669 C C . GLU B 1 84 ? 1.656 -16.781 7.676 1 95.88 84 GLU B C 1
ATOM 1671 O O . GLU B 1 84 ? 2.205 -17.562 6.898 1 95.88 84 GLU B O 1
ATOM 1676 N N . GLU B 1 85 ? 0.457 -16.891 8.031 1 97.12 85 GLU B N 1
ATOM 1677 C CA . GLU B 1 85 ? -0.394 -17.953 7.488 1 97.12 85 GLU B CA 1
ATOM 1678 C C . GLU B 1 85 ? -0.545 -17.812 5.977 1 97.12 85 GLU B C 1
ATOM 1680 O O . GLU B 1 85 ? -0.51 -18.812 5.254 1 97.12 85 GLU B O 1
ATOM 1685 N N . ALA B 1 86 ? -0.822 -16.609 5.52 1 97.19 86 ALA B N 1
ATOM 1686 C CA . ALA B 1 86 ? -0.959 -16.359 4.086 1 97.19 86 ALA B CA 1
ATOM 1687 C C . ALA B 1 86 ? 0.282 -16.812 3.326 1 97.19 86 ALA B C 1
ATOM 1689 O O . ALA B 1 86 ? 0.174 -17.422 2.26 1 97.19 86 ALA B O 1
ATOM 1690 N N . ILE B 1 87 ? 1.428 -16.484 3.859 1 97.19 87 ILE B N 1
ATOM 1691 C CA . ILE B 1 87 ? 2.68 -16.859 3.207 1 97.19 87 ILE B CA 1
ATOM 1692 C C . ILE B 1 87 ? 2.75 -18.375 3.045 1 97.19 87 ILE B C 1
ATOM 1694 O O . ILE B 1 87 ? 3.111 -18.875 1.977 1 97.19 87 ILE B O 1
ATOM 1698 N N . CYS B 1 88 ? 2.398 -19.078 4.016 1 97.06 88 CYS B N 1
ATOM 1699 C CA . CYS B 1 88 ? 2.434 -20.531 3.988 1 97.06 88 CYS B CA 1
ATOM 1700 C C . CYS B 1 88 ? 1.533 -21.078 2.885 1 97.06 88 CYS B C 1
ATOM 1702 O O . CYS B 1 88 ? 1.88 -22.062 2.221 1 97.06 88 CYS B O 1
ATOM 1704 N N . LYS B 1 89 ? 0.434 -20.438 2.676 1 96.75 89 LYS B N 1
ATOM 1705 C CA . LYS B 1 89 ? -0.548 -20.906 1.703 1 96.75 89 LYS B CA 1
ATOM 1706 C C . LYS B 1 89 ? -0.176 -20.469 0.29 1 96.75 89 LYS B C 1
ATOM 1708 O O . LYS B 1 89 ? -0.48 -21.156 -0.682 1 96.75 89 LYS B O 1
ATOM 1713 N N . ILE B 1 90 ? 0.483 -19.375 0.115 1 97.31 90 ILE B N 1
ATOM 1714 C CA . ILE B 1 90 ? 0.74 -18.781 -1.189 1 97.31 90 ILE B CA 1
ATOM 1715 C C . ILE B 1 90 ? 2.076 -19.281 -1.734 1 97.31 90 ILE B C 1
ATOM 1717 O O . ILE B 1 90 ? 2.234 -19.453 -2.945 1 97.31 90 ILE B O 1
ATOM 1721 N N . LYS B 1 91 ? 2.984 -19.562 -0.843 1 96.38 91 LYS B N 1
ATOM 1722 C CA . LYS B 1 91 ? 4.336 -19.953 -1.229 1 96.38 91 LYS B CA 1
ATOM 1723 C C . LYS B 1 91 ? 4.312 -21.109 -2.223 1 96.38 91 LYS B C 1
ATOM 1725 O O . LYS B 1 91 ? 5 -21.062 -3.246 1 96.38 91 LYS B O 1
ATOM 1730 N N . PRO B 1 92 ? 3.523 -22.141 -2.033 1 96.25 92 PRO B N 1
ATOM 1731 C CA . PRO B 1 92 ? 3.512 -23.266 -2.957 1 96.25 92 PRO B CA 1
ATOM 1732 C C . PRO B 1 92 ? 2.986 -22.906 -4.344 1 96.25 92 PRO B C 1
ATOM 1734 O O . PRO B 1 92 ? 3.207 -23.641 -5.309 1 96.25 92 PRO B O 1
ATOM 1737 N N . MET B 1 93 ? 2.312 -21.797 -4.492 1 95.94 93 MET B N 1
ATOM 1738 C CA . MET B 1 93 ? 1.734 -21.359 -5.762 1 95.94 93 MET B CA 1
ATOM 1739 C C . MET B 1 93 ? 2.787 -20.703 -6.641 1 95.94 93 MET B C 1
ATOM 1741 O O . MET B 1 93 ? 2.584 -20.531 -7.848 1 95.94 93 MET B O 1
ATOM 1745 N N . ILE B 1 94 ? 3.818 -20.219 -6.039 1 95.19 94 ILE B N 1
ATOM 1746 C CA . ILE B 1 94 ? 4.801 -19.391 -6.719 1 95.19 94 ILE B CA 1
ATOM 1747 C C . ILE B 1 94 ? 6.008 -20.234 -7.121 1 95.19 94 ILE B C 1
ATOM 1749 O O . ILE B 1 94 ? 6.703 -20.781 -6.266 1 95.19 94 ILE B O 1
ATOM 1753 N N . LYS B 1 95 ? 6.254 -20.312 -8.375 1 91.19 95 LYS B N 1
ATOM 1754 C CA . LYS B 1 95 ? 7.414 -21.031 -8.883 1 91.19 95 LYS B CA 1
ATOM 1755 C C . LYS B 1 95 ? 8.664 -20.156 -8.859 1 91.19 95 LYS B C 1
ATOM 1757 O O . LYS B 1 95 ? 9.742 -20.625 -8.484 1 91.19 95 LYS B O 1
ATOM 1762 N N . ASP B 1 96 ? 8.5 -19 -9.312 1 88.88 96 ASP B N 1
ATOM 1763 C CA . ASP B 1 96 ? 9.555 -18 -9.359 1 88.88 96 ASP B CA 1
ATOM 1764 C C . ASP B 1 96 ? 9.039 -16.625 -8.922 1 88.88 96 ASP B C 1
ATOM 1766 O O . ASP B 1 96 ? 8.078 -16.109 -9.5 1 88.88 96 ASP B O 1
ATOM 1770 N N . GLY B 1 97 ? 9.641 -16.094 -7.84 1 93.25 97 GLY B N 1
ATOM 1771 C CA . GLY B 1 97 ? 9.211 -14.812 -7.297 1 93.25 97 GLY B CA 1
ATOM 1772 C C . GLY B 1 97 ? 9.93 -14.445 -6.012 1 93.25 97 GLY B C 1
ATOM 1773 O O . GLY B 1 97 ? 10.953 -15.031 -5.672 1 93.25 97 GLY B O 1
ATOM 1774 N N . MET B 1 98 ? 9.609 -13.383 -5.469 1 95.38 98 MET B N 1
ATOM 1775 C CA . MET B 1 98 ? 10.164 -12.883 -4.215 1 95.38 98 MET B CA 1
ATOM 1776 C C . MET B 1 98 ? 9.047 -12.414 -3.279 1 95.38 98 MET B C 1
ATOM 1778 O O . MET B 1 98 ? 8.062 -11.836 -3.727 1 95.38 98 MET B O 1
ATOM 1782 N N . ILE B 1 99 ? 9.133 -12.766 -2.02 1 97.06 99 ILE B N 1
ATOM 1783 C CA . ILE B 1 99 ? 8.219 -12.297 -0.983 1 97.06 99 ILE B CA 1
ATOM 1784 C C . ILE B 1 99 ? 8.992 -11.484 0.053 1 97.06 99 ILE B C 1
ATOM 1786 O O . ILE B 1 99 ? 10.07 -11.898 0.498 1 97.06 99 ILE B O 1
ATOM 1790 N N . THR B 1 100 ? 8.555 -10.312 0.406 1 96.69 100 THR B N 1
ATOM 1791 C CA . THR B 1 100 ? 9.109 -9.516 1.496 1 96.69 100 THR B CA 1
ATOM 1792 C C . THR B 1 100 ? 8.031 -9.188 2.529 1 96.69 100 THR B C 1
ATOM 1794 O O . THR B 1 100 ? 6.848 -9.141 2.203 1 96.69 100 THR B O 1
ATOM 1797 N N . VAL B 1 101 ? 8.422 -9.07 3.777 1 96.56 101 VAL B N 1
ATOM 1798 C CA . VAL B 1 101 ? 7.559 -8.641 4.871 1 96.56 101 VAL B CA 1
ATOM 1799 C C . VAL B 1 101 ? 8.242 -7.523 5.656 1 96.56 101 VAL B C 1
ATOM 1801 O O . VAL B 1 101 ? 9.469 -7.535 5.828 1 96.56 101 VAL B O 1
ATOM 1804 N N . GLU B 1 102 ? 7.531 -6.539 6.086 1 95.44 102 GLU B N 1
ATOM 1805 C CA . GLU B 1 102 ? 8.062 -5.461 6.914 1 95.44 102 GLU B CA 1
ATOM 1806 C C . GLU B 1 102 ? 7.031 -4.977 7.926 1 95.44 102 GLU B C 1
ATOM 1808 O O . GLU B 1 102 ? 5.828 -4.984 7.645 1 95.44 102 GLU B O 1
ATOM 1813 N N . PRO B 1 103 ? 7.559 -4.57 9.102 1 94.75 103 PRO B N 1
ATOM 1814 C CA . PRO B 1 103 ? 6.613 -4.012 10.07 1 94.75 103 PRO B CA 1
ATOM 1815 C C . PRO B 1 103 ? 6.027 -2.674 9.617 1 94.75 103 PRO B C 1
ATOM 1817 O O . PRO B 1 103 ? 6.727 -1.863 9.008 1 94.75 103 PRO B O 1
ATOM 1820 N N . VAL B 1 104 ? 4.766 -2.525 9.852 1 94.69 104 VAL B N 1
ATOM 1821 C CA . VAL B 1 104 ? 4.094 -1.257 9.594 1 94.69 104 VAL B CA 1
ATOM 1822 C C . VAL B 1 104 ? 3.102 -0.961 10.719 1 94.69 104 VAL B C 1
ATOM 1824 O O . VAL B 1 104 ? 2.723 -1.859 11.477 1 94.69 104 VAL B O 1
ATOM 1827 N N . ILE B 1 105 ? 2.867 0.312 10.883 1 91.19 105 ILE B N 1
ATOM 1828 C CA . ILE B 1 105 ? 1.845 0.729 11.836 1 91.19 105 ILE B CA 1
ATOM 1829 C C . ILE B 1 105 ? 0.579 1.144 11.094 1 91.19 105 ILE B C 1
ATOM 1831 O O . ILE B 1 105 ? 0.622 2.02 10.227 1 91.19 105 ILE B O 1
ATOM 1835 N N . VAL B 1 106 ? -0.485 0.417 11.352 1 90.12 106 VAL B N 1
ATOM 1836 C CA . VAL B 1 106 ? -1.772 0.822 10.797 1 90.12 106 VAL B CA 1
ATOM 1837 C C . VAL B 1 106 ? -2.418 1.871 11.703 1 90.12 106 VAL B C 1
ATOM 1839 O O . VAL B 1 106 ? -2.666 1.614 12.883 1 90.12 106 VAL B O 1
ATOM 1842 N N . VAL B 1 107 ? -2.705 3.012 11.172 1 83.5 107 VAL B N 1
ATOM 1843 C CA . VAL B 1 107 ? -3.186 4.137 11.969 1 83.5 107 VAL B CA 1
ATOM 1844 C C . VAL B 1 107 ? -4.711 4.191 11.922 1 83.5 107 VAL B C 1
ATOM 1846 O O . VAL B 1 107 ? -5.355 4.598 12.891 1 83.5 107 VAL B O 1
ATOM 1849 N N . TRP B 1 108 ? -5.273 3.939 10.789 1 70.94 108 TRP B N 1
ATOM 1850 C CA . TRP B 1 108 ? -6.715 4.105 10.633 1 70.94 108 TRP B CA 1
ATOM 1851 C C . TRP B 1 108 ? -7.262 3.17 9.562 1 70.94 108 TRP B C 1
ATOM 1853 O O . TRP B 1 108 ? -6.617 2.955 8.531 1 70.94 108 TRP B O 1
ATOM 1863 N N . VAL B 1 109 ? -8.242 2.41 9.945 1 65.56 109 VAL B N 1
ATOM 1864 C CA . VAL B 1 109 ? -9.008 1.67 8.953 1 65.56 109 VAL B CA 1
ATOM 1865 C C . VAL B 1 109 ? -10.461 2.148 8.945 1 65.56 109 VAL B C 1
ATOM 1867 O O . VAL B 1 109 ? -11.062 2.307 10.008 1 65.56 109 VAL B O 1
ATOM 1870 N N . GLY B 1 110 ? -10.984 2.822 7.898 1 61.06 110 GLY B N 1
ATOM 1871 C CA . GLY B 1 110 ? -12.297 3.418 7.754 1 61.06 110 GLY B CA 1
ATOM 1872 C C . GLY B 1 110 ? -13.375 2.412 7.383 1 61.06 110 GLY B C 1
ATOM 1873 O O . GLY B 1 110 ? -13.094 1.436 6.684 1 61.06 110 GLY B O 1
ATOM 1874 N N . THR B 1 111 ? -14.602 2.209 8.07 1 59.12 111 THR B N 1
ATOM 1875 C CA . THR B 1 111 ? -15.977 1.851 8.383 1 59.12 111 THR B CA 1
ATOM 1876 C C . THR B 1 111 ? -16.141 1.556 9.867 1 59.12 111 THR B C 1
ATOM 1878 O O . THR B 1 111 ? -15.172 1.186 10.539 1 59.12 111 THR B O 1
ATOM 1881 N N . GLU B 1 112 ? -17.109 2.35 10.5 1 49.25 112 GLU B N 1
ATOM 1882 C CA . GLU B 1 112 ? -17.422 2.256 11.93 1 49.25 112 GLU B CA 1
ATOM 1883 C C . GLU B 1 112 ? -17.297 0.817 12.422 1 49.25 112 GLU B C 1
ATOM 1885 O O . GLU B 1 112 ? -16.797 0.575 13.523 1 49.25 112 GLU B O 1
ATOM 1890 N N . GLU B 1 113 ? -17.859 -0.054 11.789 1 50.38 113 GLU B N 1
ATOM 1891 C CA . GLU B 1 113 ? -17.953 -1.428 12.273 1 50.38 113 GLU B CA 1
ATOM 1892 C C . GLU B 1 113 ? -16.578 -2.082 12.352 1 50.38 113 GLU B C 1
ATOM 1894 O O . GLU B 1 113 ? -16.297 -2.848 13.273 1 50.38 113 GLU B O 1
ATOM 1899 N N . GLU B 1 114 ? -15.773 -1.788 11.523 1 51.66 114 GLU B N 1
ATOM 1900 C CA . GLU B 1 114 ? -14.531 -2.539 11.375 1 51.66 114 GLU B CA 1
ATOM 1901 C C . GLU B 1 114 ? -13.438 -1.982 12.273 1 51.66 114 GLU B C 1
ATOM 1903 O O . GLU B 1 114 ? -12.523 -2.709 12.672 1 51.66 114 GLU B O 1
ATOM 1908 N N . VAL B 1 115 ? -13.547 -0.61 12.586 1 51.25 115 VAL B N 1
ATOM 1909 C CA . VAL B 1 115 ? -12.656 -0.142 13.641 1 51.25 115 VAL B CA 1
ATOM 1910 C C . VAL B 1 115 ? -12.758 -1.068 14.852 1 51.25 115 VAL B C 1
ATOM 1912 O O . VAL B 1 115 ? -11.758 -1.34 15.516 1 51.25 115 VAL B O 1
ATOM 1915 N N . ARG B 1 116 ? -14 -1.435 15.008 1 51.78 116 ARG B N 1
ATOM 1916 C CA . ARG B 1 116 ? -14.25 -2.297 16.156 1 51.78 116 ARG B CA 1
ATOM 1917 C C . ARG B 1 116 ? -13.523 -3.631 16.016 1 51.78 116 ARG B C 1
ATOM 1919 O O . ARG B 1 116 ? -12.977 -4.16 16.984 1 51.78 116 ARG B O 1
ATOM 1926 N N . LYS B 1 117 ? -13.594 -4.117 14.82 1 54.31 117 LYS B N 1
ATOM 1927 C CA . LYS B 1 117 ? -13 -5.441 14.656 1 54.31 117 LYS B CA 1
ATOM 1928 C C . LYS B 1 117 ? -11.484 -5.391 14.828 1 54.31 117 LYS B C 1
ATOM 1930 O O . LYS B 1 117 ? -10.891 -6.273 15.453 1 54.31 117 LYS B O 1
ATOM 1935 N N . PHE B 1 118 ? -10.977 -4.41 14.234 1 54.44 118 PHE B N 1
ATOM 1936 C CA . PHE B 1 118 ? -9.539 -4.242 14.383 1 54.44 118 PHE B CA 1
ATOM 1937 C C . PHE B 1 118 ? -9.172 -3.918 15.828 1 54.44 118 PHE B C 1
ATOM 1939 O O . PHE B 1 118 ? -8.133 -4.363 16.328 1 54.44 118 PHE B O 1
ATOM 1946 N N . GLU B 1 119 ? -9.953 -3.084 16.484 1 53.72 119 GLU B N 1
ATOM 1947 C CA . GLU B 1 119 ? -9.75 -2.773 17.891 1 53.72 119 GLU B CA 1
ATOM 1948 C C . GLU B 1 119 ? -9.906 -4.02 18.766 1 53.72 119 GLU B C 1
ATOM 1950 O O . GLU B 1 119 ? -9.18 -4.191 19.75 1 53.72 119 GLU B O 1
ATOM 1955 N N . ASP B 1 120 ? -10.984 -4.637 18.438 1 53.41 120 ASP B N 1
ATOM 1956 C CA . ASP B 1 120 ? -11.25 -5.82 19.25 1 53.41 120 ASP B CA 1
ATOM 1957 C C . ASP B 1 120 ? -10.109 -6.828 19.141 1 53.41 120 ASP B C 1
ATOM 1959 O O . ASP B 1 120 ? -9.766 -7.488 20.125 1 53.41 120 ASP B O 1
ATOM 1963 N N . ASP B 1 121 ? -9.641 -6.875 18.047 1 50.56 121 ASP B N 1
ATOM 1964 C CA . ASP B 1 121 ? -8.586 -7.867 17.859 1 50.56 121 ASP B CA 1
ATOM 1965 C C . ASP B 1 121 ? -7.277 -7.41 18.5 1 50.56 121 ASP B C 1
ATOM 1967 O O . ASP B 1 121 ? -6.488 -8.234 18.969 1 50.56 121 ASP B O 1
ATOM 1971 N N . ALA B 1 122 ? -7.027 -5.973 18.438 1 51.47 122 ALA B N 1
ATOM 1972 C CA . ALA B 1 122 ? -5.859 -5.426 19.125 1 51.47 122 ALA B CA 1
ATOM 1973 C C . ALA B 1 122 ? -5.922 -5.699 20.625 1 51.47 122 ALA B C 1
ATOM 1975 O O . ALA B 1 122 ? -4.895 -5.957 21.25 1 51.47 122 ALA B O 1
ATOM 1976 N N . VAL B 1 123 ? -7.18 -5.594 21.109 1 44.19 123 VAL B N 1
ATOM 1977 C CA . VAL B 1 123 ? -7.363 -5.859 22.531 1 44.19 123 VAL B CA 1
ATOM 1978 C C . VAL B 1 123 ? -7.137 -7.344 22.812 1 44.19 123 VAL B C 1
ATOM 1980 O O . VAL B 1 123 ? -6.664 -7.715 23.891 1 44.19 123 VAL B O 1
ATOM 1983 N N . ARG B 1 124 ? -7.512 -8.117 21.906 1 44.06 124 ARG B N 1
ATOM 1984 C CA . ARG B 1 124 ? -7.391 -9.523 22.25 1 44.06 124 ARG B CA 1
ATOM 1985 C C . ARG B 1 124 ? -5.934 -9.969 22.266 1 44.06 124 ARG B C 1
ATOM 1987 O O . ARG B 1 124 ? -5.578 -10.961 22.906 1 44.06 124 ARG B O 1
ATOM 1994 N N . GLU B 1 125 ? -5.176 -9.344 21.453 1 42.38 125 GLU B N 1
ATOM 1995 C CA . GLU B 1 125 ? -3.789 -9.797 21.453 1 42.38 125 GLU B CA 1
ATOM 1996 C C . GLU B 1 125 ? -2.982 -9.094 22.547 1 42.38 125 GLU B C 1
ATOM 1998 O O . GLU B 1 125 ? -1.785 -9.344 22.703 1 42.38 125 GLU B O 1
ATOM 2003 N N . SER B 1 126 ? -3.551 -8.094 23.219 1 36.5 126 SER B N 1
ATOM 2004 C CA . SER B 1 126 ? -2.891 -7.652 24.453 1 36.5 126 SER B CA 1
ATOM 2005 C C . SER B 1 126 ? -3.211 -8.578 25.609 1 36.5 126 SER B C 1
ATOM 2007 O O . SER B 1 126 ? -4.332 -9.07 25.734 1 36.5 126 SER B O 1
#

Radius of gyration: 19.57 Å; Cα contacts (8 Å, |Δi|>4): 432; chains: 2; bounding box: 51×48×54 Å

Organism: Thermococcus barophilus (strain DSM 11836 / MP) (NCBI:txid391623)

pLDDT: mean 79.83, std 21.34, range [25.94, 98.44]

Foldseek 3Di:
DLDDWDQQKKKKKKKDWQCDDFPPHGLVVVLQVLLVVLPFLDKDKDWAQDDDDPPPPCPDDVSVPSPPRTMMMMMGMDGNVSVVVSCVVSVVRDPDIDMDMDTDIRRDDPDPVSVCVRVVVVVVVD/DWFPFDQQKKKKKKKDFQCDDFPPHGLVVVLQVLLVVLPFPDKDKDWAQDDDDPVLPPPDDVSPPCVVRTMMMMMGMDGNVSVVVSCVVSVVRDPDIDMDMDTDIDTHDDDPVVSCVSVVVSVVVD

Sequence (252 aa):
MVEVEHWNTLRLKIYIGENDSYKGKPLYKAIVERLREMGIAGATVYRGILGFGKKSKMHSADVLRLSTDLPIVIEAVDRGYKIEEAICKIKPMIKDGMITVEPVIVVWVGTEEEVRKFEDDAVRESMVEVEHWNTLRLKIYIGENDSYKGKPLYKAIVERLREMGIAGATVYRGILGFGKKSKMHSADVLRLSTDLPIVIEAVDRGYKIEEAICKIKPMIKDGMITVEPVIVVWVGTEEEVRKFEDDAVRES